Protein AF-A0A7Y0M9Z3-F1 (afdb_monomer)

Radius of gyration: 17.92 Å; Cα contacts (8 Å, |Δi|>4): 256; chains: 1; bounding box: 41×48×47 Å

Structure (mmCIF, N/CA/C/O backbone):
data_AF-A0A7Y0M9Z3-F1
#
_entry.id   AF-A0A7Y0M9Z3-F1
#
loop_
_atom_site.group_PDB
_atom_site.id
_atom_site.type_symbol
_atom_site.label_atom_id
_atom_site.label_alt_id
_atom_site.label_comp_id
_atom_site.label_asym_id
_atom_site.label_entity_id
_atom_site.label_seq_id
_atom_site.pdbx_PDB_ins_code
_atom_site.Cartn_x
_atom_site.Cartn_y
_atom_site.Cartn_z
_atom_site.occupancy
_atom_site.B_iso_or_equiv
_atom_site.auth_seq_id
_atom_site.auth_comp_id
_atom_site.auth_asym_id
_atom_site.auth_atom_id
_atom_site.pdbx_PDB_model_num
ATOM 1 N N . MET A 1 1 ? -1.200 -5.098 -25.609 1.00 49.31 1 MET A N 1
ATOM 2 C CA . MET A 1 1 ? -0.200 -4.037 -25.328 1.00 49.31 1 MET A CA 1
ATOM 3 C C . MET A 1 1 ? 1.151 -4.503 -25.856 1.00 49.31 1 MET A C 1
ATOM 5 O O . MET A 1 1 ? 1.357 -5.706 -25.881 1.00 49.31 1 MET A O 1
ATOM 9 N N . ALA A 1 2 ? 2.033 -3.609 -26.314 1.00 50.31 2 ALA A N 1
ATOM 10 C CA . ALA A 1 2 ? 3.367 -4.006 -26.786 1.00 50.31 2 ALA A CA 1
ATOM 11 C C . ALA A 1 2 ? 4.174 -4.696 -25.663 1.00 50.31 2 ALA A C 1
ATOM 13 O O . ALA A 1 2 ? 4.118 -4.241 -24.522 1.00 50.31 2 ALA A O 1
ATOM 14 N N . GLU A 1 3 ? 4.951 -5.737 -25.986 1.00 66.69 3 GLU A N 1
ATOM 15 C CA . GLU A 1 3 ? 5.760 -6.556 -25.047 1.00 66.69 3 GLU A CA 1
ATOM 16 C C . GLU A 1 3 ? 6.849 -5.780 -24.267 1.00 66.69 3 GLU A C 1
ATOM 18 O O . GLU A 1 3 ? 7.528 -6.329 -23.397 1.00 66.69 3 GLU A O 1
ATOM 23 N N . ASN A 1 4 ? 7.000 -4.483 -24.546 1.00 79.75 4 ASN A N 1
ATOM 24 C CA . ASN A 1 4 ? 7.981 -3.586 -23.933 1.00 79.75 4 ASN A CA 1
ATOM 25 C C . ASN A 1 4 ? 7.375 -2.589 -22.932 1.00 79.75 4 ASN A C 1
ATOM 27 O O . ASN A 1 4 ? 8.042 -1.631 -22.553 1.00 79.75 4 ASN A O 1
ATOM 31 N N . ARG A 1 5 ? 6.117 -2.771 -22.509 1.00 87.88 5 ARG A N 1
ATOM 32 C CA . ARG A 1 5 ? 5.488 -1.910 -2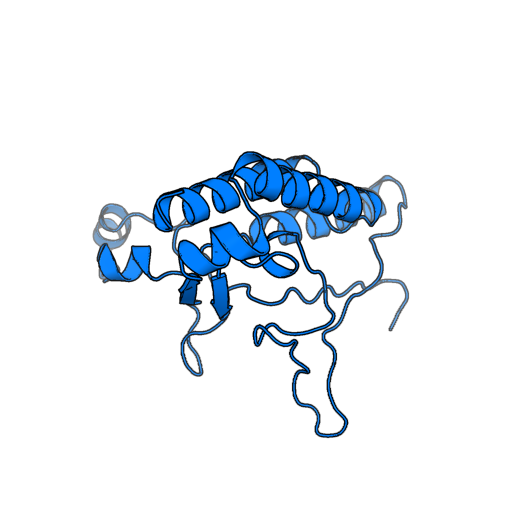1.497 1.00 87.88 5 ARG A CA 1
ATOM 33 C C . ARG A 1 5 ? 4.714 -2.731 -20.473 1.00 87.88 5 ARG A C 1
ATOM 35 O O . ARG A 1 5 ? 3.844 -3.518 -20.846 1.00 87.88 5 ARG A O 1
ATOM 42 N N . ARG A 1 6 ? 4.970 -2.469 -19.190 1.00 92.12 6 ARG A N 1
ATOM 43 C CA . ARG A 1 6 ? 4.126 -2.903 -18.071 1.00 92.12 6 ARG A CA 1
ATOM 44 C C . ARG A 1 6 ? 3.350 -1.716 -17.509 1.00 92.12 6 ARG A C 1
ATOM 46 O O . ARG A 1 6 ? 3.806 -0.579 -17.601 1.00 92.12 6 ARG A O 1
ATOM 53 N N . HIS A 1 7 ? 2.157 -1.983 -16.995 1.00 94.31 7 HIS A N 1
ATOM 54 C CA . HIS A 1 7 ? 1.315 -1.002 -16.320 1.00 94.31 7 HIS A CA 1
ATOM 55 C C . HIS A 1 7 ? 0.730 -1.652 -15.075 1.00 94.31 7 HIS A C 1
ATOM 57 O O . HIS A 1 7 ? 0.051 -2.669 -15.197 1.00 94.31 7 HIS A O 1
ATOM 63 N N . TRP A 1 8 ? 1.016 -1.087 -13.908 1.00 95.94 8 TRP A N 1
ATOM 64 C CA . TRP A 1 8 ? 0.498 -1.557 -12.630 1.00 95.94 8 TRP A CA 1
ATOM 65 C C . TRP A 1 8 ? -0.406 -0.475 -12.060 1.00 95.94 8 TRP A C 1
ATOM 67 O O . TRP A 1 8 ? 0.042 0.636 -11.787 1.00 95.94 8 TRP A O 1
ATOM 77 N N . GLN A 1 9 ? -1.690 -0.791 -11.939 1.00 95.38 9 GLN A N 1
ATOM 78 C CA . GLN A 1 9 ? -2.645 0.056 -11.241 1.00 95.38 9 GLN A CA 1
ATOM 79 C C . GLN A 1 9 ? -2.728 -0.409 -9.790 1.00 95.38 9 GLN A C 1
ATOM 81 O O . GLN A 1 9 ? -2.949 -1.592 -9.548 1.00 95.38 9 GLN A O 1
ATOM 86 N N . VAL A 1 10 ? -2.533 0.506 -8.843 1.00 94.44 10 VAL A N 1
ATOM 87 C CA . VAL A 1 10 ? -2.560 0.210 -7.405 1.00 94.44 10 VAL A CA 1
ATOM 88 C C . VAL A 1 10 ? -3.754 0.937 -6.795 1.00 94.44 10 VAL A C 1
ATOM 90 O O . VAL A 1 10 ? -3.855 2.157 -6.948 1.00 94.44 10 VAL A O 1
ATOM 93 N N . PRO A 1 11 ? -4.704 0.227 -6.174 1.00 91.81 11 PRO A N 1
ATOM 94 C CA . PRO A 1 11 ? -5.875 0.859 -5.602 1.00 91.81 11 PRO A CA 1
ATOM 95 C C . PRO A 1 11 ? -5.531 1.522 -4.262 1.00 91.81 11 PRO A C 1
ATOM 97 O O . PRO A 1 11 ? -4.532 1.204 -3.623 1.00 91.81 11 PRO A O 1
ATOM 100 N N . GLY A 1 12 ? -6.360 2.478 -3.843 1.00 88.75 12 GLY A N 1
ATOM 101 C CA . GLY A 1 12 ? -6.247 3.106 -2.523 1.00 88.75 12 GLY A CA 1
ATOM 102 C C . GLY A 1 12 ? -5.081 4.082 -2.343 1.00 88.75 12 GLY A C 1
ATOM 103 O O . GLY A 1 12 ? -5.038 4.747 -1.318 1.00 88.75 12 GLY A O 1
ATOM 104 N N . THR A 1 13 ? -4.172 4.240 -3.307 1.00 90.31 13 THR A N 1
ATOM 105 C CA . THR A 1 13 ? -3.002 5.126 -3.164 1.00 90.31 13 THR A CA 1
ATOM 106 C C . THR A 1 13 ? -3.350 6.603 -3.384 1.00 90.31 13 THR A C 1
ATOM 108 O O . THR A 1 13 ? -4.065 6.910 -4.348 1.00 90.31 13 THR A O 1
ATOM 111 N N . PRO A 1 14 ? -2.823 7.538 -2.570 1.00 88.81 14 PRO A N 1
ATOM 112 C CA . PRO A 1 14 ? -2.953 8.969 -2.829 1.00 88.81 14 PRO A CA 1
ATOM 113 C C . PRO A 1 14 ? -2.124 9.415 -4.045 1.00 88.81 14 PRO A C 1
ATOM 115 O O . PRO A 1 14 ? -1.172 8.747 -4.444 1.00 88.81 14 PRO A O 1
ATOM 118 N N . HIS A 1 15 ? -2.452 10.574 -4.631 1.00 86.94 15 HIS A N 1
ATOM 119 C CA . HIS A 1 15 ? -1.614 11.175 -5.684 1.00 86.94 15 HIS A CA 1
ATOM 120 C C . HIS A 1 15 ? -0.282 11.707 -5.134 1.00 86.94 15 HIS A C 1
ATOM 122 O O . HIS A 1 15 ? 0.723 11.740 -5.842 1.00 86.94 15 HIS A O 1
ATOM 128 N N . THR A 1 16 ? -0.269 12.170 -3.887 1.00 80.94 16 THR A N 1
ATOM 129 C CA . THR A 1 16 ? 0.925 12.689 -3.220 1.00 80.94 16 THR A CA 1
ATOM 130 C C . THR A 1 16 ? 0.985 12.163 -1.796 1.00 80.94 16 THR A C 1
ATOM 132 O O . THR A 1 16 ? 0.052 12.395 -1.027 1.00 80.94 16 THR A O 1
ATOM 135 N N . ASP A 1 17 ? 2.102 11.524 -1.436 1.00 78.19 17 ASP A N 1
ATOM 136 C CA . ASP A 1 17 ? 2.454 11.347 -0.032 1.00 78.19 17 ASP A CA 1
ATOM 137 C C . ASP A 1 17 ? 3.044 12.653 0.496 1.00 78.19 17 ASP A C 1
ATOM 139 O O . ASP A 1 17 ? 4.133 13.113 0.153 1.00 78.19 17 ASP A O 1
ATOM 143 N N . VAL A 1 18 ? 2.234 13.290 1.315 1.00 73.69 18 VAL A N 1
ATOM 144 C CA . VAL A 1 18 ? 2.449 14.626 1.832 1.00 73.69 18 VAL A CA 1
ATOM 145 C C . VAL A 1 18 ? 3.228 14.580 3.161 1.00 73.69 18 VAL A C 1
ATOM 147 O O . VAL A 1 18 ? 3.731 15.622 3.598 1.00 73.69 18 VAL A O 1
ATOM 150 N N . SER A 1 19 ? 3.339 13.375 3.746 1.00 73.50 19 SER A N 1
ATOM 151 C CA . SER A 1 19 ? 4.148 13.019 4.917 1.00 73.50 19 SER A CA 1
ATOM 152 C C . SER A 1 19 ? 5.594 12.655 4.553 1.00 73.50 19 SER A C 1
ATOM 154 O O . SER A 1 19 ? 6.458 12.579 5.427 1.00 73.50 19 SER A O 1
ATOM 156 N N . SER A 1 20 ? 5.877 12.518 3.254 1.00 77.12 20 SER A N 1
ATOM 157 C CA . SER A 1 20 ? 7.192 12.173 2.730 1.00 77.12 20 SER A CA 1
ATOM 158 C C . SER A 1 20 ? 8.293 13.107 3.258 1.00 77.12 20 SER A C 1
ATOM 160 O O . SER A 1 20 ? 8.155 14.334 3.151 1.00 77.12 20 SER A O 1
ATOM 162 N N . PRO A 1 21 ? 9.431 12.575 3.751 1.00 72.81 21 PRO A N 1
ATOM 163 C CA . PRO A 1 21 ? 10.496 13.366 4.376 1.00 72.81 21 PRO A CA 1
ATOM 164 C C . PRO A 1 21 ? 11.245 14.279 3.395 1.00 72.81 21 PRO A C 1
ATOM 166 O O . PRO A 1 21 ? 11.990 15.161 3.818 1.00 72.81 21 PRO A O 1
ATOM 169 N N . VAL A 1 22 ? 11.064 14.087 2.084 1.00 77.56 22 VAL A N 1
ATOM 170 C CA . VAL A 1 22 ? 11.600 14.996 1.056 1.00 77.56 22 VAL A CA 1
ATOM 171 C C . VAL A 1 22 ? 10.722 16.230 0.849 1.00 77.56 22 VAL A C 1
ATOM 173 O O . VAL A 1 22 ? 11.109 17.152 0.129 1.00 77.56 22 VAL A O 1
ATOM 176 N N . THR A 1 23 ? 9.548 16.271 1.480 1.00 78.50 23 THR A N 1
ATOM 177 C CA . THR A 1 23 ? 8.693 17.449 1.463 1.00 78.50 23 THR A CA 1
ATOM 178 C C . THR A 1 23 ? 9.331 18.555 2.308 1.00 78.50 23 THR A C 1
ATOM 180 O O . THR A 1 23 ? 9.602 18.333 3.488 1.00 78.50 23 THR A O 1
ATOM 183 N N . PRO A 1 24 ? 9.583 19.756 1.750 1.00 80.62 24 PRO A N 1
ATOM 184 C CA . PRO A 1 24 ? 10.292 20.805 2.475 1.00 80.62 24 PRO A CA 1
ATOM 185 C C . PRO A 1 24 ? 9.576 21.231 3.759 1.00 80.62 24 PRO A C 1
ATOM 187 O O . PRO A 1 24 ? 8.369 21.487 3.751 1.00 80.62 24 PRO A O 1
ATOM 190 N N . ALA A 1 25 ? 10.345 21.381 4.840 1.00 82.56 25 ALA A N 1
ATOM 191 C CA . ALA A 1 25 ? 9.861 21.946 6.095 1.00 82.56 25 ALA A CA 1
ATOM 192 C C . ALA A 1 25 ? 9.354 23.385 5.892 1.00 82.56 25 ALA A C 1
ATOM 194 O O . ALA A 1 25 ? 9.907 24.143 5.086 1.00 82.56 25 ALA A O 1
ATOM 195 N N . ASN A 1 26 ? 8.321 23.785 6.640 1.00 85.69 26 ASN A N 1
ATOM 196 C CA . ASN A 1 26 ? 7.714 25.115 6.516 1.00 85.69 26 ASN A CA 1
ATOM 197 C C . ASN A 1 26 ? 8.727 26.248 6.748 1.00 85.69 26 ASN A C 1
ATOM 199 O O . ASN A 1 26 ? 8.625 27.300 6.116 1.00 85.69 26 ASN A O 1
ATOM 203 N N . GLU A 1 27 ? 9.737 26.024 7.588 1.00 86.00 27 GLU A N 1
ATOM 204 C CA . GLU A 1 27 ? 10.846 26.946 7.825 1.00 86.00 27 GLU A CA 1
ATOM 205 C C . GLU A 1 27 ? 11.659 27.208 6.547 1.00 86.00 27 GLU A C 1
ATOM 207 O O . GLU A 1 27 ? 11.993 28.358 6.252 1.00 86.00 27 GLU A O 1
ATOM 212 N N . GLU A 1 28 ? 11.948 26.168 5.761 1.00 86.50 28 GLU A N 1
ATOM 213 C CA . GLU A 1 28 ? 12.676 26.277 4.489 1.00 86.50 28 GLU A CA 1
ATOM 214 C C . GLU A 1 28 ? 11.802 26.908 3.397 1.00 86.50 28 GLU A C 1
ATOM 216 O O . GLU A 1 28 ? 12.258 27.781 2.650 1.00 86.50 28 GLU A O 1
ATOM 221 N N . VAL A 1 29 ? 10.511 26.557 3.355 1.00 87.00 29 VAL A N 1
ATOM 222 C CA . VAL A 1 29 ? 9.539 27.207 2.460 1.00 87.00 29 VAL A CA 1
ATOM 223 C C . VAL A 1 29 ? 9.481 28.711 2.740 1.00 87.00 29 VAL A C 1
ATOM 225 O O . VAL A 1 29 ? 9.597 29.515 1.812 1.00 87.00 29 VAL A O 1
ATOM 228 N N . TYR A 1 30 ? 9.403 29.108 4.011 1.00 88.00 30 TYR A N 1
ATOM 229 C CA . TYR A 1 30 ? 9.393 30.513 4.407 1.00 88.00 30 TYR A CA 1
ATOM 230 C C . TYR A 1 30 ? 10.696 31.236 4.030 1.00 88.00 30 TYR A C 1
ATOM 232 O O . TYR A 1 30 ? 10.653 32.321 3.445 1.00 88.00 30 TYR A O 1
ATOM 240 N N . ARG A 1 31 ? 11.865 30.621 4.276 1.00 90.12 31 ARG A N 1
ATOM 241 C CA . ARG A 1 31 ? 13.180 31.165 3.872 1.00 90.12 31 ARG A CA 1
ATOM 242 C C . ARG A 1 31 ? 13.295 31.395 2.366 1.00 90.12 31 ARG A C 1
ATOM 244 O O . ARG A 1 31 ? 13.970 32.331 1.947 1.00 90.12 31 ARG A O 1
ATOM 251 N N . SER A 1 32 ? 12.607 30.590 1.558 1.00 91.56 32 SER A N 1
ATOM 252 C CA . SER A 1 32 ? 12.558 30.747 0.099 1.00 91.56 32 SER A CA 1
ATOM 253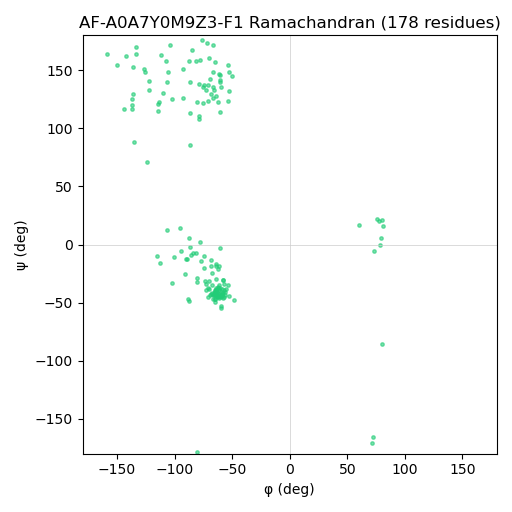 C C . SER A 1 32 ? 11.621 31.867 -0.394 1.00 91.56 32 SER A C 1
ATOM 255 O O . SER A 1 32 ? 11.467 32.054 -1.602 1.00 91.56 32 SER A O 1
ATOM 257 N N . GLY A 1 33 ? 10.979 32.618 0.512 1.00 91.75 33 GLY A N 1
ATOM 258 C CA . GLY A 1 3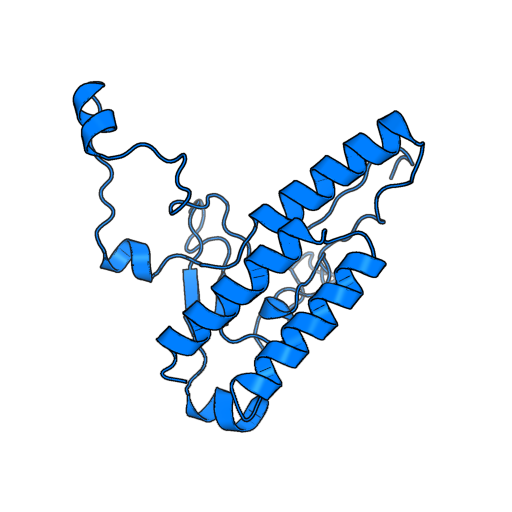3 ? 10.021 33.675 0.169 1.00 91.75 33 GLY A CA 1
ATOM 259 C C . GLY A 1 33 ? 8.655 33.142 -0.276 1.00 91.75 33 GLY A C 1
ATOM 260 O O . GLY A 1 33 ? 7.926 33.827 -0.996 1.00 91.75 33 GLY A O 1
ATOM 261 N N . ARG A 1 34 ? 8.312 31.908 0.111 1.00 89.81 34 ARG A N 1
ATOM 262 C CA . ARG A 1 34 ? 7.031 31.258 -0.190 1.00 89.81 34 ARG A CA 1
ATOM 263 C C . ARG A 1 34 ? 6.158 31.177 1.063 1.00 89.81 34 ARG A C 1
ATOM 265 O O . ARG A 1 34 ? 6.650 31.237 2.186 1.00 89.81 34 ARG A O 1
ATOM 272 N N . LEU A 1 35 ? 4.846 31.051 0.858 1.00 85.81 35 LEU A N 1
ATOM 273 C CA . LEU A 1 35 ? 3.903 30.835 1.955 1.00 85.81 35 LEU A CA 1
ATOM 274 C C . LEU A 1 35 ? 4.077 29.419 2.522 1.00 85.81 35 LEU A C 1
ATOM 276 O O . LEU A 1 35 ? 4.212 28.484 1.729 1.00 85.81 35 LEU A O 1
ATOM 280 N N . PRO A 1 36 ? 4.056 29.250 3.857 1.00 80.31 36 PRO A N 1
ATOM 281 C CA . PRO A 1 36 ? 4.110 27.934 4.473 1.00 80.31 36 PRO A CA 1
ATOM 282 C C . PRO A 1 36 ? 2.860 27.127 4.117 1.00 80.31 36 PRO A C 1
ATOM 284 O O . PRO A 1 36 ? 1.801 27.671 3.792 1.00 80.31 36 PRO A O 1
ATOM 287 N N . ARG A 1 37 ? 2.982 25.808 4.205 1.00 77.62 37 ARG A N 1
ATOM 288 C CA . ARG A 1 37 ? 1.866 24.884 4.031 1.00 77.62 37 ARG A CA 1
ATOM 289 C C . ARG A 1 37 ? 0.970 24.965 5.262 1.00 77.62 37 ARG A C 1
ATOM 291 O O . ARG A 1 37 ? 1.459 24.911 6.391 1.00 77.62 37 ARG A O 1
ATOM 298 N N . LEU A 1 38 ? -0.334 25.074 5.031 1.00 74.38 38 LEU A N 1
ATOM 299 C CA . LEU A 1 38 ? -1.357 24.959 6.068 1.00 74.38 38 LEU A CA 1
ATOM 300 C C . LEU A 1 38 ? -1.707 23.476 6.219 1.00 74.38 38 LEU A C 1
ATOM 302 O O . LEU A 1 38 ? -2.588 22.975 5.531 1.00 74.38 38 LEU A O 1
ATOM 306 N N . MET A 1 39 ? -0.933 22.775 7.044 1.00 76.50 39 MET A N 1
ATOM 307 C CA . MET A 1 39 ? -1.131 21.365 7.386 1.00 76.50 39 MET A CA 1
ATOM 308 C C . MET A 1 39 ? -0.951 21.255 8.892 1.00 76.50 39 MET A C 1
ATOM 310 O O . MET A 1 39 ? 0.171 21.126 9.378 1.00 76.50 39 MET A O 1
ATOM 314 N N . ASP A 1 40 ? -2.039 21.452 9.625 1.00 81.94 40 ASP A N 1
ATOM 315 C CA . ASP A 1 40 ? -2.049 21.188 11.058 1.00 81.94 40 ASP A CA 1
ATOM 316 C C . ASP A 1 40 ? -2.025 19.675 11.321 1.00 81.94 40 ASP A C 1
ATOM 318 O O . ASP A 1 40 ? -2.077 18.854 10.403 1.00 81.94 40 ASP A O 1
ATOM 322 N N . GLN A 1 41 ? -1.887 19.303 12.593 1.00 82.62 41 GLN A N 1
ATOM 323 C CA . GLN A 1 41 ? -1.799 17.897 12.972 1.00 82.62 41 GLN A CA 1
ATOM 324 C C . GLN A 1 41 ? -3.075 17.128 12.601 1.00 82.62 41 GLN A C 1
ATOM 326 O O . GLN A 1 41 ? -2.978 15.999 12.142 1.00 82.62 41 GLN A O 1
ATOM 331 N N . GLU A 1 42 ? -4.249 17.757 12.715 1.00 85.69 42 GLU A N 1
ATOM 332 C CA . GLU A 1 42 ? -5.528 17.148 12.331 1.00 85.69 42 GLU A CA 1
ATOM 333 C C . GLU A 1 42 ? -5.555 16.789 10.840 1.00 85.69 42 GLU A C 1
ATOM 335 O O . GLU A 1 42 ? -5.933 15.675 10.477 1.00 85.69 42 GLU A O 1
ATOM 340 N N . PHE A 1 43 ? -5.086 17.692 9.972 1.00 85.62 43 PHE A N 1
ATOM 341 C CA . PHE A 1 43 ? -4.926 17.391 8.555 1.00 85.62 43 PHE A CA 1
ATOM 342 C C . PHE A 1 43 ? -3.964 16.224 8.332 1.00 85.62 43 PHE A C 1
ATOM 344 O O . PHE A 1 43 ? -4.275 15.349 7.530 1.00 85.62 43 PHE A O 1
ATOM 351 N N . ILE A 1 44 ? -2.821 16.202 9.028 1.00 83.62 44 ILE A N 1
ATOM 352 C CA . ILE A 1 44 ? -1.812 15.142 8.883 1.00 83.62 44 ILE A CA 1
ATOM 353 C C . ILE A 1 44 ? -2.377 13.780 9.308 1.00 83.62 44 ILE A C 1
ATOM 355 O O . ILE A 1 44 ? -2.212 12.791 8.595 1.00 83.62 44 ILE A O 1
ATOM 359 N N . ASP A 1 45 ? -3.084 13.727 10.432 1.00 85.81 45 ASP A N 1
ATOM 360 C CA . ASP A 1 45 ? -3.633 12.488 10.985 1.00 85.81 45 ASP A CA 1
ATOM 361 C C . ASP A 1 45 ? -4.747 11.894 10.106 1.00 85.81 45 ASP A C 1
ATOM 363 O O . ASP A 1 45 ? -4.964 10.678 10.121 1.00 85.81 45 ASP A O 1
ATOM 367 N N . ALA A 1 46 ? -5.420 12.734 9.310 1.00 87.19 46 ALA A N 1
ATOM 368 C CA . ALA A 1 46 ? -6.464 12.351 8.360 1.00 87.19 46 ALA A CA 1
ATOM 369 C C . ALA A 1 46 ? -5.933 11.872 6.993 1.00 87.19 46 ALA A C 1
ATOM 371 O O . ALA A 1 46 ? -6.712 11.398 6.155 1.00 87.19 46 ALA A O 1
ATOM 372 N N . LEU A 1 47 ? -4.626 11.990 6.739 1.00 89.19 47 LEU A N 1
ATOM 373 C CA . LEU A 1 47 ? -4.027 11.562 5.479 1.00 89.19 47 LEU A CA 1
ATOM 374 C C . LEU A 1 47 ? -4.046 10.054 5.344 1.00 89.19 47 LEU A C 1
ATOM 376 O O . LEU A 1 47 ? -3.780 9.327 6.293 1.00 89.19 47 LEU A O 1
ATOM 380 N N . ASN A 1 48 ? -4.292 9.600 4.123 1.00 91.31 48 ASN A N 1
ATOM 381 C CA . ASN A 1 48 ? -4.178 8.199 3.766 1.00 91.31 48 ASN A CA 1
ATOM 382 C C . ASN A 1 48 ? -2.738 7.687 3.993 1.00 91.31 48 ASN A C 1
ATOM 384 O O . ASN A 1 48 ? -1.840 8.132 3.275 1.00 91.31 48 ASN A O 1
ATOM 388 N N . PRO A 1 49 ? -2.521 6.753 4.940 1.00 90.50 49 PRO A N 1
ATOM 389 C CA . PRO A 1 49 ? -1.194 6.238 5.259 1.00 90.50 49 PRO A CA 1
ATOM 390 C C . PRO A 1 49 ? -0.793 5.042 4.380 1.00 90.50 49 PRO A C 1
ATOM 392 O O . PRO A 1 49 ? 0.234 4.419 4.634 1.00 90.50 49 PRO A O 1
ATOM 395 N N . TYR A 1 50 ? -1.601 4.667 3.381 1.00 90.75 50 TYR A N 1
ATOM 396 C CA . TYR A 1 50 ? -1.315 3.519 2.526 1.00 90.75 50 TYR A CA 1
ATOM 397 C C . TYR A 1 50 ? -0.007 3.737 1.744 1.00 90.75 50 TYR A C 1
ATOM 399 O O . TYR A 1 50 ? 0.089 4.709 0.985 1.00 90.75 50 TYR A O 1
ATOM 407 N N . PRO A 1 51 ? 0.987 2.840 1.880 1.00 88.25 51 PRO A N 1
AT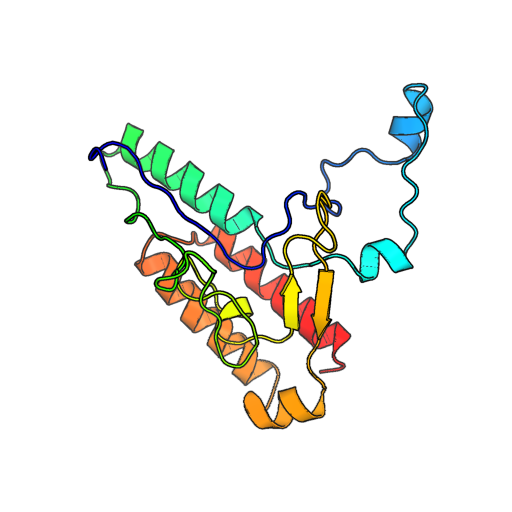OM 408 C CA . PRO A 1 51 ? 2.327 3.078 1.362 1.00 88.25 51 PRO A CA 1
ATOM 409 C C . PRO A 1 51 ? 2.363 2.823 -0.149 1.00 88.25 51 PRO A C 1
ATOM 411 O O . PRO A 1 51 ? 2.257 1.688 -0.622 1.00 88.25 51 PRO A O 1
ATOM 414 N N . LEU A 1 52 ? 2.524 3.891 -0.930 1.00 87.56 52 LEU A N 1
ATOM 415 C CA . LEU A 1 52 ? 2.672 3.825 -2.389 1.00 87.56 52 LEU A CA 1
ATOM 416 C C . LEU A 1 52 ? 4.116 3.471 -2.785 1.00 87.56 52 LEU A C 1
ATOM 418 O O . LEU A 1 52 ? 4.353 2.806 -3.799 1.00 87.56 52 LEU A O 1
ATOM 422 N N . GLU A 1 53 ? 5.077 3.914 -1.978 1.00 89.75 53 GLU A N 1
ATOM 423 C CA . GLU A 1 53 ? 6.519 3.835 -2.194 1.00 89.75 53 GLU A CA 1
ATOM 424 C C . GLU A 1 53 ? 7.001 2.415 -2.519 1.00 89.75 53 GLU A C 1
ATOM 426 O O . GLU A 1 53 ? 7.747 2.279 -3.495 1.00 89.75 53 GLU A O 1
ATOM 431 N N . PRO A 1 54 ? 6.556 1.346 -1.822 1.00 93.19 54 PRO A N 1
ATOM 432 C CA . PRO A 1 54 ? 6.967 -0.022 -2.135 1.00 93.19 54 PRO A CA 1
ATOM 433 C C . PRO A 1 54 ? 6.694 -0.429 -3.586 1.00 93.19 54 PRO A C 1
ATOM 435 O O . PRO A 1 54 ? 7.537 -1.066 -4.216 1.00 93.19 54 PRO A O 1
ATOM 438 N N . THR A 1 55 ? 5.563 0.001 -4.157 1.00 94.12 55 THR A N 1
ATOM 439 C CA . THR A 1 55 ? 5.237 -0.290 -5.565 1.00 94.12 55 THR A CA 1
ATOM 440 C C . THR A 1 55 ? 6.179 0.449 -6.506 1.00 94.12 55 THR A C 1
ATOM 442 O O . THR A 1 55 ? 6.640 -0.110 -7.499 1.00 94.12 55 THR A O 1
ATOM 445 N N . ILE A 1 56 ? 6.463 1.723 -6.216 1.00 92.75 56 ILE A N 1
ATOM 446 C CA . ILE A 1 56 ? 7.355 2.541 -7.046 1.00 92.75 56 ILE A CA 1
ATOM 447 C C . ILE A 1 56 ? 8.764 1.943 -7.041 1.00 92.75 56 ILE A C 1
ATOM 449 O O . ILE A 1 56 ? 9.396 1.860 -8.097 1.00 92.75 56 ILE A O 1
ATOM 453 N N . ILE A 1 57 ? 9.236 1.495 -5.875 1.00 94.25 57 ILE A N 1
ATOM 454 C CA . ILE A 1 57 ? 10.517 0.801 -5.721 1.00 94.25 57 ILE A CA 1
ATOM 455 C C . ILE A 1 57 ? 10.521 -0.475 -6.567 1.00 94.25 57 ILE A C 1
ATOM 457 O O . ILE A 1 57 ? 11.367 -0.592 -7.451 1.00 94.25 57 ILE A O 1
ATOM 461 N N . ALA A 1 58 ? 9.540 -1.367 -6.394 1.00 96.44 58 ALA A N 1
ATOM 462 C CA . ALA A 1 58 ? 9.463 -2.626 -7.138 1.00 96.44 58 ALA A CA 1
ATOM 463 C C . ALA A 1 58 ? 9.392 -2.422 -8.660 1.00 96.44 58 ALA A C 1
ATOM 465 O O . ALA A 1 58 ? 10.083 -3.101 -9.423 1.00 96.44 58 ALA A O 1
ATOM 466 N N . ALA A 1 59 ? 8.610 -1.441 -9.119 1.00 95.31 59 ALA A N 1
ATOM 467 C CA . ALA A 1 59 ? 8.518 -1.099 -10.535 1.00 95.31 59 ALA A CA 1
ATOM 468 C C . ALA A 1 59 ? 9.851 -0.563 -11.079 1.00 95.31 59 ALA A C 1
ATOM 470 O O . ALA A 1 59 ? 10.235 -0.885 -12.205 1.00 95.31 59 ALA A O 1
ATOM 471 N N . THR A 1 60 ? 10.565 0.242 -10.290 1.00 94.81 60 THR A N 1
ATOM 472 C CA . THR A 1 60 ? 11.863 0.808 -10.679 1.00 94.81 60 THR A CA 1
ATOM 473 C C . THR A 1 60 ? 12.948 -0.265 -10.716 1.00 94.81 60 THR A C 1
ATOM 475 O O . THR A 1 60 ? 13.694 -0.333 -11.691 1.00 94.81 60 THR A O 1
ATOM 478 N N . GLU A 1 61 ? 13.012 -1.131 -9.705 1.00 95.12 61 GLU A N 1
ATOM 479 C CA . GLU A 1 61 ? 13.945 -2.262 -9.661 1.00 95.12 61 GLU A CA 1
ATOM 480 C C . GLU A 1 61 ? 13.690 -3.222 -10.829 1.00 95.12 61 GLU A C 1
ATOM 482 O O . GLU A 1 61 ? 14.611 -3.512 -11.586 1.00 95.12 61 GLU A O 1
ATOM 487 N N . SER A 1 62 ? 12.426 -3.546 -11.124 1.00 94.19 62 SER A N 1
ATOM 488 C CA . SER A 1 62 ? 12.060 -4.367 -12.289 1.00 94.19 62 SER A CA 1
ATOM 489 C C . SER A 1 62 ? 12.540 -3.785 -13.629 1.00 94.19 62 SER A C 1
ATOM 491 O O . SER A 1 62 ? 12.864 -4.527 -14.560 1.00 94.19 62 SER A O 1
ATOM 493 N N . LEU A 1 63 ? 12.576 -2.453 -13.774 1.00 93.19 63 LEU A N 1
ATOM 494 C CA . LEU A 1 63 ? 13.134 -1.805 -14.969 1.00 93.19 63 LEU A CA 1
ATOM 495 C C . LEU A 1 63 ? 14.657 -1.952 -15.035 1.00 93.19 63 LEU A C 1
ATOM 497 O O . LEU A 1 63 ? 15.205 -2.136 -16.124 1.00 93.19 63 LEU A O 1
ATOM 501 N N . VAL A 1 64 ? 15.330 -1.861 -13.887 1.00 94.56 64 VAL A N 1
ATOM 502 C CA . VAL A 1 64 ? 16.780 -2.039 -13.772 1.00 94.56 64 VAL A CA 1
ATOM 503 C C . VAL A 1 64 ? 17.170 -3.481 -14.086 1.00 94.56 64 VAL A C 1
ATOM 505 O O . VAL A 1 64 ? 18.065 -3.685 -14.907 1.00 94.56 64 VAL A O 1
ATOM 508 N N . ASP A 1 65 ? 16.476 -4.459 -13.513 1.00 93.38 65 ASP A N 1
ATOM 509 C CA . ASP A 1 65 ? 16.760 -5.886 -13.69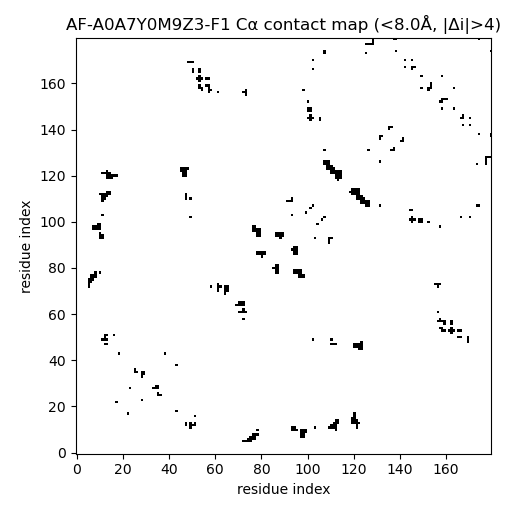2 1.00 93.38 65 ASP A CA 1
ATOM 510 C C . ASP A 1 65 ? 16.505 -6.317 -15.135 1.00 93.38 65 ASP A C 1
ATOM 512 O O . ASP A 1 65 ? 17.349 -6.956 -15.765 1.00 93.38 65 ASP A O 1
ATOM 516 N N . ARG A 1 66 ? 15.412 -5.840 -15.747 1.00 91.62 66 ARG A N 1
ATOM 517 C CA . ARG A 1 66 ? 15.181 -6.051 -17.183 1.00 91.62 66 ARG A CA 1
ATOM 518 C C . ARG A 1 66 ? 16.313 -5.489 -18.038 1.00 91.62 66 ARG A C 1
ATOM 520 O O . ARG A 1 66 ? 16.683 -6.097 -19.040 1.00 91.62 66 ARG A O 1
ATOM 527 N N . ALA A 1 67 ? 16.830 -4.310 -17.695 1.00 92.94 67 ALA A N 1
ATOM 528 C CA . ALA A 1 67 ? 17.883 -3.659 -18.469 1.00 92.94 67 ALA A CA 1
ATOM 529 C C . ALA A 1 67 ? 19.253 -4.336 -18.304 1.00 92.94 67 ALA A C 1
ATOM 531 O O . ALA A 1 67 ? 20.039 -4.336 -19.253 1.00 92.94 67 ALA A O 1
ATOM 532 N N . LYS A 1 68 ? 19.550 -4.874 -17.117 1.00 96.19 68 LYS A N 1
ATOM 533 C CA . LYS A 1 68 ? 20.837 -5.507 -16.797 1.00 96.19 68 LYS A CA 1
ATOM 534 C C . LYS A 1 68 ? 20.872 -6.986 -17.158 1.00 96.19 68 LYS A C 1
ATOM 536 O O . LYS A 1 68 ? 21.809 -7.423 -17.822 1.00 96.19 68 LYS A O 1
ATOM 541 N N . ASP A 1 69 ? 19.843 -7.712 -16.746 1.00 94.94 69 ASP A N 1
ATOM 542 C CA . ASP A 1 69 ? 19.840 -9.172 -16.684 1.00 94.94 69 ASP A CA 1
ATOM 543 C C . ASP A 1 69 ? 18.827 -9.788 -17.662 1.00 94.94 69 ASP A C 1
ATOM 545 O O . ASP A 1 69 ? 18.854 -10.985 -17.931 1.00 94.94 69 ASP A O 1
ATOM 549 N N . GLY A 1 70 ? 17.965 -8.961 -18.268 1.00 91.31 70 GLY A N 1
ATOM 550 C CA . GLY A 1 70 ? 16.929 -9.411 -19.201 1.00 91.31 70 GLY A CA 1
ATOM 551 C C . GLY A 1 70 ? 15.698 -10.002 -18.512 1.00 91.31 70 GLY A C 1
ATOM 552 O O . GLY A 1 70 ? 14.788 -10.463 -19.205 1.00 91.31 70 GLY A O 1
ATOM 553 N N . GLU A 1 71 ? 15.643 -9.949 -17.179 1.00 90.00 71 GLU A N 1
ATOM 554 C CA . GLU A 1 71 ? 14.535 -10.476 -16.387 1.00 90.00 71 GLU A CA 1
ATOM 555 C C . GLU A 1 71 ? 13.234 -9.706 -16.679 1.00 90.00 71 GLU A C 1
ATOM 557 O O . GLU A 1 71 ? 13.197 -8.468 -16.666 1.00 90.00 71 GLU A O 1
ATOM 562 N N . PRO A 1 72 ? 12.132 -10.394 -17.015 1.00 89.69 72 PRO A N 1
ATOM 563 C CA . PRO A 1 72 ? 10.897 -9.717 -17.353 1.00 89.69 72 PRO A CA 1
ATOM 564 C C . PRO A 1 72 ? 10.204 -9.186 -16.094 1.00 89.69 72 PRO A C 1
ATOM 566 O O . PRO A 1 72 ? 9.771 -9.952 -15.244 1.00 89.69 72 PRO A O 1
ATOM 569 N N . ALA A 1 73 ? 9.966 -7.873 -16.050 1.00 92.50 73 ALA A N 1
ATOM 570 C CA . ALA A 1 73 ? 9.063 -7.265 -15.072 1.00 92.50 73 ALA A CA 1
ATOM 571 C C . ALA A 1 73 ? 7.696 -7.977 -15.027 1.00 92.50 73 ALA A C 1
ATOM 573 O O . ALA A 1 73 ? 7.161 -8.371 -16.085 1.00 92.50 73 ALA A O 1
ATOM 574 N N . ALA A 1 74 ? 7.113 -8.056 -13.826 1.00 95.00 74 ALA A N 1
ATOM 575 C CA . ALA A 1 74 ? 5.832 -8.711 -13.586 1.00 95.00 74 ALA A CA 1
ATOM 576 C C . ALA A 1 74 ? 4.723 -8.191 -14.529 1.00 95.00 74 ALA A C 1
ATOM 578 O O . ALA A 1 74 ? 4.759 -7.030 -14.973 1.00 95.00 74 ALA A O 1
ATOM 579 N N . PRO A 1 75 ? 3.744 -9.039 -14.905 1.00 94.94 75 PRO A N 1
ATOM 580 C CA . PRO A 1 75 ? 2.692 -8.675 -15.851 1.00 94.94 75 PRO A CA 1
ATOM 581 C C . PRO A 1 75 ? 1.940 -7.399 -15.469 1.00 94.94 75 PRO A C 1
ATOM 583 O O . PRO A 1 75 ? 1.858 -7.026 -14.300 1.00 94.94 75 PRO A O 1
ATOM 586 N N . SER A 1 76 ? 1.370 -6.722 -16.467 1.00 95.69 76 SER A N 1
ATOM 587 C CA . SER A 1 76 ? 0.499 -5.575 -16.208 1.00 95.69 76 SER A CA 1
ATOM 588 C C . SER A 1 76 ? -0.709 -6.000 -15.377 1.00 95.69 76 SER A C 1
ATOM 590 O O . SER A 1 76 ? -1.300 -7.038 -15.662 1.00 95.69 76 SER A O 1
ATOM 592 N N . GLN A 1 77 ? -1.102 -5.160 -14.426 1.00 96.25 77 GLN A N 1
ATOM 593 C CA . GLN A 1 77 ? -2.301 -5.326 -13.615 1.00 96.25 77 GLN A CA 1
ATOM 594 C C . GLN A 1 77 ? -3.185 -4.104 -13.801 1.00 96.25 77 GLN A C 1
ATOM 596 O O . GLN A 1 77 ? -2.706 -2.966 -13.791 1.00 96.25 77 GLN A O 1
ATOM 601 N N . SER A 1 78 ? -4.469 -4.338 -14.039 1.00 95.94 78 SER A N 1
ATOM 602 C CA . SER A 1 78 ? -5.457 -3.284 -14.248 1.00 95.94 78 SER A CA 1
ATOM 603 C C . SER A 1 78 ? -6.632 -3.476 -13.309 1.00 95.94 78 SER A C 1
ATOM 605 O O . SER A 1 78 ? -6.923 -4.600 -12.908 1.00 95.94 78 SER A O 1
ATOM 607 N N . PHE A 1 79 ? -7.275 -2.374 -12.950 1.00 95.69 79 PHE A N 1
ATOM 608 C CA . PHE A 1 79 ? -8.525 -2.393 -12.216 1.00 95.69 79 PHE A CA 1
ATOM 609 C C . PHE A 1 79 ? -9.600 -3.092 -13.034 1.00 95.69 79 PHE A C 1
ATOM 611 O O . PHE A 1 79 ? -9.631 -2.994 -14.265 1.00 95.69 79 PHE A O 1
ATOM 618 N N . GLU A 1 80 ? -10.496 -3.764 -12.329 1.00 95.38 80 GLU A N 1
ATOM 619 C CA . GLU A 1 80 ? -11.704 -4.292 -12.932 1.00 95.38 80 GLU A CA 1
ATOM 620 C C . GLU A 1 80 ? -12.694 -3.150 -13.172 1.00 95.38 80 GLU A C 1
ATOM 622 O O . GLU A 1 80 ? -12.897 -2.268 -12.329 1.00 95.38 80 GLU A O 1
ATOM 627 N N . MET A 1 81 ? -13.294 -3.159 -14.359 1.00 95.50 81 MET A N 1
ATOM 628 C CA . MET A 1 81 ? -14.332 -2.218 -14.761 1.00 95.50 81 MET A CA 1
ATOM 629 C C . MET A 1 81 ? -15.581 -2.999 -15.153 1.00 95.50 81 MET A C 1
ATOM 631 O O . MET A 1 81 ? -15.471 -4.057 -15.775 1.00 95.50 81 MET A O 1
ATOM 635 N N . ASN A 1 82 ? -16.753 -2.485 -14.788 1.00 95.31 82 ASN A N 1
ATOM 636 C CA . ASN A 1 82 ? -18.025 -3.029 -15.253 1.00 95.31 82 ASN A CA 1
ATOM 637 C C . ASN A 1 82 ? -18.293 -2.616 -16.715 1.00 95.31 82 ASN A C 1
ATOM 639 O O . ASN A 1 82 ? -17.534 -1.848 -17.314 1.00 95.31 82 ASN A O 1
ATOM 643 N N . ASP A 1 83 ? -19.389 -3.116 -17.286 1.00 95.62 83 ASP A N 1
ATOM 644 C CA . ASP A 1 83 ? -19.781 -2.824 -18.674 1.00 95.62 83 ASP A CA 1
ATOM 645 C C . ASP A 1 83 ? -20.063 -1.328 -18.928 1.00 95.62 83 ASP A C 1
ATOM 647 O O . ASP A 1 83 ? -19.959 -0.864 -20.065 1.00 95.62 83 ASP A O 1
ATOM 651 N N . ASP A 1 84 ? -20.356 -0.561 -17.873 1.00 94.94 84 ASP A N 1
ATOM 652 C CA . ASP A 1 84 ? -20.584 0.888 -17.915 1.00 94.94 84 ASP A CA 1
ATOM 653 C C . ASP A 1 84 ? -19.279 1.708 -17.791 1.00 94.94 84 ASP A C 1
ATOM 655 O O . ASP A 1 84 ? -19.291 2.937 -17.894 1.00 94.94 84 ASP A O 1
ATOM 659 N N . GLY A 1 85 ? -18.128 1.044 -17.618 1.00 92.44 85 GLY A N 1
ATOM 660 C CA . GLY A 1 85 ? -16.811 1.675 -17.484 1.00 92.44 85 GLY A CA 1
ATOM 661 C C . GLY A 1 85 ? -16.504 2.212 -16.082 1.00 92.44 85 GLY A C 1
ATOM 662 O O . GLY A 1 85 ? -15.578 3.009 -15.914 1.00 92.44 85 GLY A O 1
ATOM 663 N N . GLU A 1 86 ? -17.263 1.792 -15.073 1.00 91.81 86 GLU A N 1
ATOM 664 C CA . GLU A 1 86 ? -17.063 2.154 -13.672 1.00 91.81 86 GLU A CA 1
ATOM 665 C C . GLU A 1 86 ? -16.183 1.123 -12.959 1.00 91.81 86 GLU A C 1
ATOM 667 O O . GLU A 1 86 ? -16.177 -0.058 -13.304 1.00 91.81 86 GLU A O 1
ATOM 672 N N . LEU A 1 87 ? -15.444 1.560 -11.935 1.00 91.88 87 LEU A N 1
ATOM 673 C CA . LEU A 1 87 ? -14.598 0.670 -11.138 1.00 91.88 87 LEU A CA 1
ATOM 674 C C . LEU A 1 87 ? -15.454 -0.316 -10.339 1.00 91.88 87 LEU A C 1
ATOM 676 O O . LEU A 1 87 ? -16.302 0.103 -9.547 1.00 91.88 87 LEU A O 1
ATOM 680 N N . VAL A 1 88 ? -15.169 -1.609 -10.485 1.00 94.06 88 VAL A N 1
ATOM 681 C CA . VAL A 1 88 ? -15.782 -2.659 -9.665 1.00 94.06 88 VAL A CA 1
ATOM 682 C C . VAL A 1 88 ? -15.167 -2.623 -8.268 1.00 94.06 88 VAL A C 1
ATOM 684 O O . VAL A 1 88 ? -13.951 -2.465 -8.112 1.00 94.06 88 VAL A O 1
ATOM 687 N N . ARG A 1 89 ? -16.001 -2.764 -7.236 1.00 90.31 89 ARG A N 1
ATOM 688 C CA . ARG A 1 89 ? -15.591 -2.712 -5.828 1.00 90.31 89 ARG A CA 1
ATOM 689 C C . ARG A 1 89 ? -16.048 -3.955 -5.075 1.00 90.31 89 ARG A C 1
ATOM 691 O O . ARG A 1 89 ? -17.082 -4.520 -5.417 1.00 90.31 89 ARG A O 1
ATOM 698 N N . ASP A 1 90 ? -15.266 -4.355 -4.080 1.00 87.38 90 ASP A N 1
ATOM 699 C CA . ASP A 1 90 ? -15.606 -5.434 -3.151 1.00 87.38 90 ASP A CA 1
ATOM 700 C C . ASP A 1 90 ? -16.553 -4.951 -2.034 1.00 87.38 90 ASP A C 1
ATOM 702 O O . ASP A 1 90 ? -16.964 -3.784 -1.995 1.00 87.38 90 ASP A O 1
ATOM 706 N N . ASP A 1 91 ? -16.901 -5.857 -1.117 1.00 85.00 91 ASP A N 1
ATOM 707 C CA . ASP A 1 91 ? -17.827 -5.599 -0.007 1.00 85.00 91 ASP A CA 1
ATOM 708 C C . ASP A 1 91 ? -17.310 -4.537 0.985 1.00 85.00 91 ASP A C 1
ATOM 710 O O . ASP A 1 91 ? -18.098 -3.946 1.724 1.00 85.00 91 ASP A O 1
ATOM 714 N N . HIS A 1 92 ? -16.009 -4.228 0.958 1.00 78.50 92 HIS A N 1
ATOM 715 C CA . HIS A 1 92 ? -15.379 -3.164 1.745 1.00 78.50 92 HIS A CA 1
ATOM 716 C C . HIS A 1 92 ? -15.245 -1.851 0.952 1.00 78.50 92 HIS A C 1
ATOM 718 O O . HIS A 1 92 ? -14.502 -0.952 1.342 1.00 78.50 92 HIS A O 1
ATOM 724 N N . ALA A 1 93 ? -15.952 -1.731 -0.180 1.00 83.56 93 ALA A N 1
ATOM 725 C CA . ALA A 1 93 ? -15.898 -0.605 -1.115 1.00 83.56 93 ALA A CA 1
ATOM 726 C C . ALA A 1 93 ? -14.509 -0.358 -1.738 1.00 83.56 93 ALA A C 1
ATOM 728 O O . ALA A 1 93 ? -14.259 0.694 -2.345 1.00 83.56 93 ALA A O 1
ATOM 729 N N . ASN A 1 94 ? -13.619 -1.341 -1.658 1.00 84.00 94 ASN A N 1
ATOM 730 C CA . ASN A 1 94 ? -12.270 -1.290 -2.191 1.00 84.00 94 ASN A CA 1
ATOM 731 C C . ASN A 1 94 ? -12.266 -1.721 -3.668 1.00 84.00 94 ASN A C 1
ATOM 733 O O . ASN A 1 94 ? -12.984 -2.630 -4.069 1.00 84.00 94 ASN A O 1
ATOM 737 N N . VAL A 1 95 ? -11.487 -1.041 -4.518 1.00 89.81 95 VAL A N 1
ATOM 738 C CA . VAL A 1 95 ? -11.428 -1.328 -5.968 1.00 89.81 95 VAL A CA 1
ATOM 739 C C . VAL A 1 95 ? -10.826 -2.713 -6.226 1.00 89.81 95 VAL A C 1
ATOM 741 O O . VAL A 1 95 ? -9.778 -3.059 -5.688 1.00 89.81 95 VAL A O 1
ATOM 744 N N . THR A 1 96 ? -11.471 -3.500 -7.078 1.00 91.50 96 THR A N 1
ATOM 745 C CA . THR A 1 96 ? -11.023 -4.847 -7.471 1.00 91.50 96 THR A CA 1
ATOM 746 C C . THR A 1 96 ? -10.053 -4.810 -8.657 1.00 91.50 96 THR A C 1
ATOM 748 O O . THR A 1 96 ? -9.986 -3.835 -9.414 1.00 91.50 96 THR A O 1
ATOM 751 N N . GLY A 1 97 ? -9.248 -5.865 -8.796 1.00 93.69 97 GLY A N 1
ATOM 752 C CA . GLY A 1 97 ? -8.111 -5.898 -9.717 1.00 93.69 97 GLY A CA 1
ATOM 753 C C . GLY A 1 97 ? -6.934 -5.025 -9.266 1.00 93.69 97 GLY A C 1
ATOM 754 O O . GLY A 1 97 ? -6.859 -4.567 -8.125 1.00 93.69 97 GLY A O 1
ATOM 755 N N . GLY A 1 98 ? -6.000 -4.784 -10.185 1.00 95.12 98 GLY A N 1
ATOM 756 C CA . GLY A 1 98 ? -4.753 -4.078 -9.890 1.00 95.12 98 GLY A CA 1
ATOM 757 C C . GLY A 1 98 ? -3.771 -4.892 -9.037 1.00 95.12 98 GLY A C 1
ATOM 758 O O . GLY A 1 98 ? -3.942 -6.088 -8.818 1.00 95.12 98 GLY A O 1
ATOM 759 N N . VAL A 1 99 ? -2.706 -4.236 -8.579 1.00 95.75 99 VAL A N 1
ATOM 760 C CA . VAL A 1 99 ? -1.766 -4.792 -7.595 1.00 95.75 99 VAL A CA 1
ATOM 761 C C . VAL A 1 99 ? -2.310 -4.492 -6.202 1.00 95.75 99 VAL A C 1
ATOM 763 O O . VAL A 1 99 ? -2.373 -3.326 -5.811 1.00 95.75 99 VAL A O 1
ATOM 766 N N . ARG A 1 100 ? -2.712 -5.529 -5.464 1.00 93.44 100 ARG A N 1
ATOM 767 C CA . ARG A 1 100 ? -3.269 -5.428 -4.106 1.00 93.44 100 ARG A CA 1
ATOM 768 C C . ARG A 1 100 ? -2.273 -6.001 -3.099 1.00 93.44 100 ARG A C 1
ATOM 770 O O . ARG A 1 100 ? -1.753 -7.091 -3.305 1.00 93.44 100 ARG A O 1
ATOM 777 N N . TYR A 1 101 ? -1.982 -5.256 -2.037 1.00 94.31 101 TYR A N 1
ATOM 778 C CA . TYR A 1 101 ? -1.134 -5.722 -0.934 1.00 94.31 101 TYR A CA 1
ATOM 779 C C . TYR A 1 101 ? -1.991 -6.081 0.278 1.00 94.31 101 TYR A C 1
ATOM 781 O O . TYR A 1 101 ? -3.177 -5.756 0.323 1.00 94.31 101 TYR A O 1
ATOM 789 N N . GLY A 1 102 ? -1.377 -6.686 1.297 1.00 93.88 102 GLY A N 1
ATOM 790 C CA . GLY A 1 102 ? -2.087 -7.180 2.477 1.00 93.88 102 GLY A CA 1
ATOM 791 C C . GLY A 1 102 ? -2.964 -6.137 3.171 1.00 93.88 102 GLY A C 1
ATOM 792 O O . GLY A 1 102 ? -4.056 -6.474 3.595 1.00 93.88 102 GLY A O 1
ATOM 793 N N . LEU A 1 103 ? -2.558 -4.861 3.206 1.00 92.19 103 LEU A N 1
ATOM 794 C CA . LEU A 1 103 ? -3.370 -3.773 3.779 1.00 92.19 103 LEU A CA 1
ATOM 795 C C . LEU A 1 103 ? -4.687 -3.518 3.027 1.00 92.19 103 LEU A C 1
ATOM 797 O O . LEU A 1 103 ? -5.582 -2.873 3.562 1.00 92.19 103 LEU A O 1
ATOM 801 N N . PHE A 1 104 ? -4.795 -3.981 1.785 1.00 90.62 104 PHE A N 1
ATOM 802 C CA . PHE A 1 104 ? -5.974 -3.831 0.941 1.00 90.62 104 PHE A CA 1
ATOM 803 C C . PHE A 1 104 ? -6.812 -5.118 0.882 1.00 90.62 104 PHE A C 1
ATOM 805 O O . PHE A 1 104 ? -8.035 -5.049 0.798 1.00 90.62 104 PHE A O 1
ATOM 812 N N . ASP A 1 105 ? -6.164 -6.285 0.953 1.00 91.56 105 ASP A N 1
ATOM 813 C CA . ASP A 1 105 ? -6.836 -7.594 1.005 1.00 91.56 105 ASP A CA 1
ATOM 814 C C . ASP A 1 105 ? -7.337 -7.954 2.412 1.00 91.56 105 ASP A C 1
ATOM 816 O O . ASP A 1 105 ? -8.346 -8.642 2.552 1.00 91.56 105 ASP A O 1
ATOM 820 N N . TYR A 1 106 ? -6.667 -7.442 3.444 1.00 94.44 106 TYR A N 1
ATOM 821 C CA . TYR A 1 106 ? -7.024 -7.555 4.857 1.00 94.44 106 TYR A CA 1
ATOM 822 C C . TYR A 1 106 ? -7.134 -6.138 5.448 1.00 94.44 106 TYR A C 1
ATOM 824 O O . TYR A 1 106 ? -6.247 -5.688 6.174 1.00 94.44 106 TYR A O 1
ATOM 832 N N . PRO A 1 107 ? -8.171 -5.365 5.083 1.00 92.69 107 PRO A N 1
ATOM 833 C CA . PRO A 1 107 ? -8.237 -3.951 5.423 1.00 92.69 107 PRO A CA 1
ATOM 834 C C . PRO A 1 107 ? -8.431 -3.708 6.927 1.00 92.69 107 PRO A C 1
ATOM 836 O O . PRO A 1 107 ? -9.372 -4.211 7.540 1.00 92.69 107 PRO A O 1
ATOM 839 N N . LEU A 1 108 ? -7.577 -2.851 7.498 1.00 95.00 108 LEU A N 1
ATOM 840 C CA . LEU A 1 108 ? -7.836 -2.125 8.758 1.00 95.00 108 LEU A CA 1
ATOM 841 C C . LEU A 1 108 ? -8.537 -0.785 8.517 1.00 95.00 108 LEU A C 1
ATOM 843 O O . LEU A 1 108 ? -8.994 -0.130 9.451 1.00 95.00 108 LEU A O 1
ATOM 847 N N . ALA A 1 109 ? -8.579 -0.349 7.260 1.00 92.31 109 ALA A N 1
ATOM 848 C CA . ALA A 1 109 ? -9.218 0.879 6.841 1.00 92.31 109 ALA A CA 1
ATOM 849 C C . ALA A 1 109 ? -9.738 0.750 5.411 1.00 92.31 109 ALA A C 1
ATOM 851 O O . ALA A 1 109 ? -9.180 0.023 4.589 1.00 92.31 109 ALA A O 1
ATOM 852 N N . THR A 1 110 ? -10.755 1.541 5.089 1.00 90.75 110 THR A N 1
ATOM 853 C CA . THR A 1 110 ? -11.057 1.883 3.697 1.00 90.75 110 THR A CA 1
ATOM 854 C C . THR A 1 110 ? -10.113 2.999 3.259 1.00 90.75 110 THR A C 1
ATOM 856 O O . THR A 1 110 ? -10.109 4.066 3.876 1.00 90.75 110 THR A O 1
ATOM 859 N N . PHE A 1 111 ? -9.3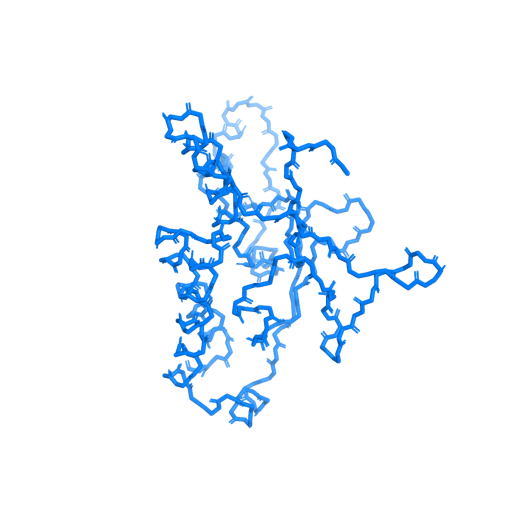30 2.784 2.199 1.00 90.50 111 PHE A N 1
ATOM 860 C CA . PHE A 1 111 ? -8.382 3.774 1.675 1.00 90.50 111 PHE A CA 1
ATOM 861 C C . PHE A 1 111 ? -8.928 4.462 0.423 1.00 90.50 111 PHE A C 1
ATOM 863 O O . PHE A 1 111 ? -9.263 3.823 -0.576 1.00 90.50 111 PHE A O 1
ATOM 870 N N . ILE A 1 112 ? -8.973 5.792 0.445 1.00 88.19 112 ILE A N 1
ATOM 871 C CA . ILE A 1 112 ? -9.451 6.620 -0.663 1.00 88.19 112 ILE A CA 1
ATOM 872 C C . ILE A 1 112 ? -8.264 7.415 -1.209 1.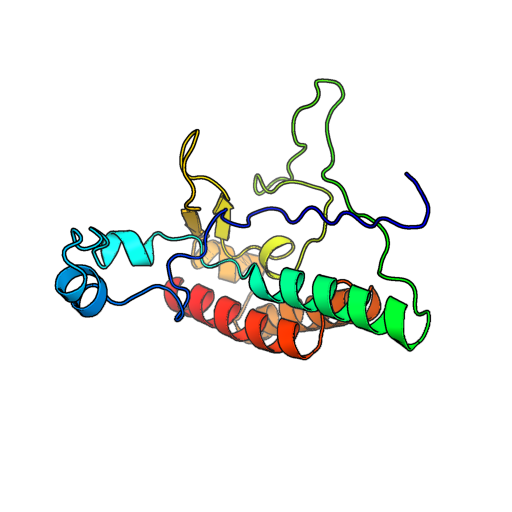00 88.19 112 ILE A C 1
ATOM 874 O O . ILE A 1 112 ? -7.638 8.177 -0.476 1.00 88.19 112 ILE A O 1
ATOM 878 N N . GLY A 1 113 ? -7.959 7.268 -2.501 1.00 87.00 113 GLY A N 1
ATOM 879 C CA . GLY A 1 113 ? -6.815 7.940 -3.138 1.00 87.00 113 GLY A CA 1
ATOM 880 C C . GLY A 1 113 ? -7.006 9.442 -3.404 1.00 87.00 113 GLY A C 1
ATOM 881 O O . GLY A 1 113 ? -6.032 10.173 -3.560 1.00 87.00 113 GLY A O 1
ATOM 882 N N . ALA A 1 114 ? -8.251 9.922 -3.432 1.00 86.81 114 ALA A N 1
ATOM 883 C CA . ALA A 1 114 ? -8.575 11.339 -3.589 1.00 86.81 114 ALA A CA 1
ATOM 884 C C . ALA A 1 114 ? -9.807 11.700 -2.751 1.00 86.81 114 ALA A C 1
ATOM 886 O O . ALA A 1 114 ? -10.901 11.198 -3.004 1.00 86.81 114 ALA A O 1
ATOM 887 N N . SER A 1 115 ? -9.642 12.585 -1.769 1.00 82.50 115 SER A N 1
ATOM 888 C CA . SER A 1 115 ? -10.718 12.996 -0.852 1.00 82.50 115 SER A CA 1
ATOM 889 C C . SER A 1 115 ? -11.838 13.824 -1.508 1.00 82.50 115 SER A C 1
ATOM 891 O O . SER A 1 115 ? -12.935 13.925 -0.966 1.00 82.50 115 SER A O 1
ATOM 893 N N . ALA A 1 116 ? -11.582 14.413 -2.678 1.00 83.62 116 ALA A N 1
ATOM 894 C CA . ALA A 1 116 ? -12.541 15.170 -3.484 1.00 83.62 116 ALA A CA 1
ATOM 895 C C . ALA A 1 116 ? -12.069 15.233 -4.953 1.00 83.62 116 ALA A C 1
ATOM 897 O O . ALA A 1 116 ? -10.885 14.999 -5.216 1.00 83.62 116 ALA A O 1
ATOM 898 N N . PRO A 1 117 ? -12.933 15.585 -5.929 1.00 82.25 117 PRO A N 1
ATOM 899 C CA . PRO A 1 117 ? -12.503 15.803 -7.311 1.00 82.25 117 PRO A CA 1
ATOM 900 C C . PRO A 1 117 ? -11.356 16.821 -7.405 1.00 82.25 117 PRO A C 1
ATOM 902 O O . PRO A 1 117 ? -11.474 17.948 -6.929 1.00 82.25 117 PRO A O 1
ATOM 905 N N . GLY A 1 118 ? -10.237 16.418 -8.013 1.00 81.00 118 GLY A N 1
ATOM 906 C CA . GLY A 1 118 ? -9.026 17.241 -8.120 1.00 81.00 118 GLY A CA 1
ATOM 907 C C . GLY A 1 118 ? -8.161 17.291 -6.854 1.00 81.00 118 GLY A C 1
ATOM 908 O O . GLY A 1 118 ? -7.113 17.934 -6.876 1.00 81.00 118 GLY A O 1
ATOM 909 N N . SER A 1 119 ? -8.560 16.613 -5.771 1.00 83.88 119 SER A N 1
ATOM 910 C CA . SER A 1 119 ? -7.710 16.437 -4.593 1.00 83.88 119 SER A CA 1
ATOM 911 C C . SER A 1 119 ? -6.510 15.564 -4.938 1.00 83.88 119 SER A C 1
ATOM 913 O O . SER A 1 119 ? -6.639 14.528 -5.589 1.00 83.88 119 SER A O 1
ATOM 915 N N . VAL A 1 120 ? -5.342 15.991 -4.470 1.00 85.31 120 VAL A N 1
ATOM 916 C CA . VAL A 1 120 ? -4.091 15.231 -4.566 1.00 85.31 120 VAL A CA 1
ATOM 917 C C . VAL A 1 120 ? -3.819 14.393 -3.312 1.00 85.31 120 VAL A C 1
ATOM 919 O O . VAL A 1 120 ? -2.862 13.622 -3.271 1.00 85.31 120 VAL A O 1
ATOM 922 N N . PHE A 1 121 ? -4.661 14.543 -2.290 1.00 87.25 121 PHE A N 1
ATOM 923 C CA . PHE A 1 121 ? -4.533 13.851 -1.017 1.00 87.25 121 PHE A CA 1
ATOM 924 C C . PHE A 1 121 ? -5.584 12.759 -0.913 1.00 87.25 121 PHE A C 1
ATOM 926 O O . PHE A 1 121 ? -6.748 12.949 -1.282 1.00 87.25 121 PHE A O 1
ATOM 933 N N . GLY A 1 122 ? -5.161 11.629 -0.367 1.00 89.31 122 GLY A N 1
ATOM 934 C CA . GLY A 1 122 ? -6.071 10.579 0.037 1.00 89.31 122 GLY A CA 1
ATOM 935 C C . GLY A 1 122 ? -6.635 10.821 1.433 1.00 89.31 122 GLY A C 1
ATOM 936 O O . GLY A 1 122 ? -6.128 11.640 2.196 1.00 89.31 122 GLY A O 1
ATOM 937 N N . SER A 1 123 ? -7.657 10.048 1.768 1.00 90.75 123 SER A N 1
ATOM 938 C CA . SER A 1 123 ? -8.175 9.910 3.132 1.00 90.75 123 SER A CA 1
ATOM 939 C C . SER A 1 123 ? -8.380 8.433 3.441 1.00 90.75 123 SER A C 1
ATOM 941 O O . SER A 1 123 ? -8.303 7.594 2.540 1.00 90.75 123 SER A O 1
ATOM 943 N N . TYR A 1 124 ? -8.642 8.113 4.698 1.00 92.31 124 TYR A N 1
ATOM 944 C CA . TYR A 1 124 ? -8.952 6.756 5.115 1.00 92.31 124 TYR A CA 1
ATOM 945 C C . TYR A 1 124 ? -10.022 6.769 6.204 1.00 92.31 124 TYR A C 1
ATOM 947 O O . TYR A 1 124 ? -10.306 7.798 6.819 1.00 92.31 124 TYR A O 1
ATOM 955 N N . SER A 1 125 ? -10.654 5.624 6.422 1.00 92.12 125 SER A N 1
ATOM 956 C CA . SER A 1 125 ? -11.581 5.415 7.533 1.00 92.12 125 SER A CA 1
ATOM 957 C C . SER A 1 125 ? -11.301 4.054 8.138 1.00 92.12 125 SER A C 1
ATOM 959 O O . SER A 1 125 ? -11.412 3.046 7.443 1.00 92.12 125 SER A O 1
ATOM 961 N N . LEU A 1 126 ? -10.875 4.051 9.400 1.00 94.50 126 LEU A N 1
ATOM 962 C CA . LEU A 1 126 ? -10.558 2.840 10.151 1.00 94.50 126 LEU A CA 1
ATOM 963 C C . LEU A 1 126 ? -11.817 2.005 10.402 1.00 94.50 126 LEU A C 1
ATOM 965 O O . LEU A 1 126 ? -12.904 2.558 10.590 1.00 94.50 126 LEU A O 1
ATOM 969 N N . ILE A 1 127 ? -11.644 0.685 10.458 1.00 95.25 127 ILE A N 1
ATOM 970 C CA . ILE A 1 127 ? -12.641 -0.215 11.049 1.00 95.25 127 ILE A CA 1
ATOM 971 C C . ILE A 1 127 ? -12.757 0.038 12.559 1.00 95.25 127 ILE A C 1
ATOM 973 O O . ILE A 1 127 ? -11.972 0.783 13.146 1.00 95.25 127 ILE A O 1
ATOM 977 N N . SER A 1 128 ? -13.739 -0.569 13.219 1.00 96.06 128 SER A N 1
ATOM 978 C CA . SER A 1 128 ? -13.802 -0.521 14.687 1.00 96.06 128 SER A CA 1
ATOM 979 C C . SER A 1 128 ? -12.879 -1.564 15.335 1.00 96.06 128 SER A C 1
ATOM 981 O O . SER A 1 128 ? -12.566 -2.587 14.728 1.00 96.06 128 SER A O 1
ATOM 983 N N . GLN A 1 129 ? -12.490 -1.349 16.598 1.00 97.50 129 GLN A N 1
ATOM 984 C CA . GLN A 1 129 ? -11.786 -2.369 17.390 1.00 97.50 129 GLN A CA 1
ATOM 985 C C . GLN A 1 129 ? -12.588 -3.681 17.475 1.00 97.50 129 GLN A C 1
ATOM 987 O O . GLN A 1 129 ? -12.020 -4.759 17.342 1.00 97.50 129 GLN A O 1
ATOM 992 N N . GLU A 1 130 ? -13.910 -3.597 17.645 1.00 97.19 130 GLU A N 1
ATOM 993 C CA . GLU A 1 130 ? -14.786 -4.774 17.680 1.00 97.19 130 GLU A CA 1
ATOM 994 C C . GLU A 1 130 ? -14.745 -5.549 16.352 1.00 97.19 130 GLU A C 1
ATOM 996 O O . GLU A 1 130 ? -14.614 -6.772 16.347 1.00 97.19 130 GLU A O 1
ATOM 1001 N N . GLU A 1 131 ? -14.799 -4.841 15.223 1.00 96.38 131 GLU A N 1
ATOM 1002 C CA . GLU A 1 131 ? -14.691 -5.440 13.890 1.00 96.38 131 GLU A CA 1
ATOM 1003 C C . GLU A 1 131 ? -13.317 -6.086 13.668 1.00 96.38 131 GLU A C 1
ATOM 1005 O O . GLU A 1 131 ? -13.241 -7.188 13.119 1.00 96.38 131 GLU A O 1
ATOM 1010 N N . PHE A 1 132 ? -12.240 -5.458 14.153 1.00 97.81 132 PHE A N 1
ATOM 1011 C CA . PHE A 1 132 ? -10.900 -6.042 14.126 1.00 97.81 132 PHE A CA 1
ATOM 1012 C C . PHE A 1 132 ? -10.843 -7.363 14.904 1.00 97.81 132 PHE A C 1
ATOM 1014 O O . PHE A 1 132 ? -10.409 -8.381 14.363 1.00 97.81 132 PHE A O 1
ATOM 1021 N N . GLU A 1 133 ? -11.296 -7.364 16.158 1.00 97.25 133 GLU A N 1
ATOM 1022 C CA . GLU A 1 133 ? -11.252 -8.541 17.031 1.00 97.25 133 GLU A CA 1
ATOM 1023 C C . GLU A 1 133 ? -12.101 -9.691 16.469 1.00 97.25 133 GLU A C 1
ATOM 1025 O O . GLU A 1 133 ? -11.696 -10.852 16.536 1.00 97.25 133 GLU A O 1
ATOM 1030 N N . GLN A 1 134 ? -13.249 -9.382 15.859 1.00 96.94 134 GLN A N 1
ATOM 1031 C CA . GLN A 1 134 ? -14.113 -10.378 15.219 1.00 96.94 134 GLN A CA 1
ATOM 1032 C C . GLN A 1 134 ? -13.513 -10.954 13.930 1.00 96.94 134 GLN A C 1
ATOM 1034 O O . GLN A 1 134 ? -13.676 -12.146 13.666 1.00 96.94 134 GLN A O 1
ATOM 1039 N N . THR A 1 135 ? -12.835 -10.127 13.131 1.00 96.00 135 THR A N 1
ATOM 1040 C CA . THR A 1 135 ? -12.352 -10.514 11.794 1.00 96.00 135 THR A CA 1
ATOM 1041 C C . THR A 1 135 ? -10.963 -11.144 11.841 1.00 96.00 135 THR A C 1
ATOM 1043 O O . THR A 1 135 ? -10.729 -12.189 11.235 1.00 96.00 135 THR A O 1
ATOM 1046 N N . TYR A 1 136 ? -10.037 -10.521 12.569 1.00 97.62 136 TYR A N 1
ATOM 1047 C CA . TYR A 1 136 ? -8.615 -10.876 12.573 1.00 97.62 136 TYR A CA 1
ATOM 1048 C C . TYR A 1 136 ? -8.141 -11.449 13.913 1.00 97.62 136 TYR A C 1
ATOM 1050 O O . TYR A 1 136 ? -7.080 -12.072 13.983 1.00 97.62 136 TYR A O 1
ATOM 1058 N N . GLY A 1 137 ? -8.917 -11.268 14.984 1.00 97.38 137 GLY A N 1
ATOM 1059 C CA . GLY A 1 137 ? -8.585 -11.760 16.316 1.00 97.38 137 GLY A CA 1
ATOM 1060 C C . GLY A 1 137 ? -7.596 -10.850 17.034 1.00 97.38 137 GLY A C 1
ATOM 1061 O O . GLY A 1 137 ? -7.993 -10.007 17.832 1.00 97.38 137 GLY A O 1
ATOM 1062 N N . CYS A 1 138 ? -6.298 -11.040 16.797 1.00 97.50 138 CYS A N 1
ATOM 1063 C CA . CYS A 1 138 ? -5.244 -10.318 17.513 1.00 97.50 138 CYS A CA 1
ATOM 1064 C C . CYS A 1 138 ? -4.164 -9.766 16.577 1.00 97.50 138 CYS A C 1
ATOM 1066 O O . CYS A 1 138 ? -4.015 -10.209 15.437 1.00 97.50 138 CYS A O 1
ATOM 1068 N N . ARG A 1 139 ? -3.364 -8.821 17.093 1.00 98.25 139 ARG A N 1
ATOM 1069 C CA . ARG A 1 139 ? -2.231 -8.205 16.379 1.00 98.25 139 ARG A CA 1
ATOM 1070 C C . ARG A 1 139 ? -1.318 -9.233 15.713 1.00 98.25 139 ARG A C 1
ATOM 1072 O O . ARG A 1 139 ? -0.988 -9.076 14.545 1.00 98.25 139 ARG A O 1
ATOM 1079 N N . GLU A 1 140 ? -0.922 -10.279 16.437 1.00 98.38 140 GLU A N 1
ATOM 1080 C CA . GLU A 1 140 ? -0.013 -11.310 15.917 1.00 98.38 140 GLU A CA 1
ATOM 1081 C C . GLU A 1 140 ? -0.618 -12.052 14.716 1.00 98.38 140 GLU A C 1
ATOM 1083 O O . GLU A 1 140 ? 0.042 -12.212 13.690 1.00 98.38 140 GLU A O 1
ATOM 1088 N N . ALA A 1 141 ? -1.892 -12.442 14.812 1.00 98.25 141 ALA A N 1
ATOM 1089 C CA . ALA A 1 141 ? -2.595 -13.116 13.725 1.00 98.25 141 ALA A CA 1
ATOM 1090 C C . ALA A 1 141 ? -2.731 -12.213 12.491 1.00 98.25 141 ALA A C 1
ATOM 1092 O O . ALA A 1 141 ? -2.484 -12.660 11.372 1.00 98.25 141 ALA A O 1
ATOM 1093 N N . TYR A 1 142 ? -3.056 -10.934 12.692 1.00 98.50 142 TYR A N 1
ATOM 1094 C CA . TYR A 1 142 ? -3.153 -9.967 11.603 1.00 98.50 142 TYR A CA 1
ATOM 1095 C C . TYR A 1 142 ? -1.802 -9.713 10.919 1.00 98.50 142 TYR A C 1
ATOM 1097 O O . TYR A 1 142 ? -1.710 -9.756 9.694 1.00 98.50 142 TYR A O 1
ATOM 1105 N N . LEU A 1 143 ? -0.732 -9.486 11.687 1.00 98.06 143 LEU A N 1
ATOM 1106 C CA . LEU A 1 143 ? 0.595 -9.243 11.114 1.00 98.06 143 LEU A CA 1
ATOM 1107 C C . LEU A 1 143 ? 1.080 -10.438 10.292 1.00 98.06 143 LEU A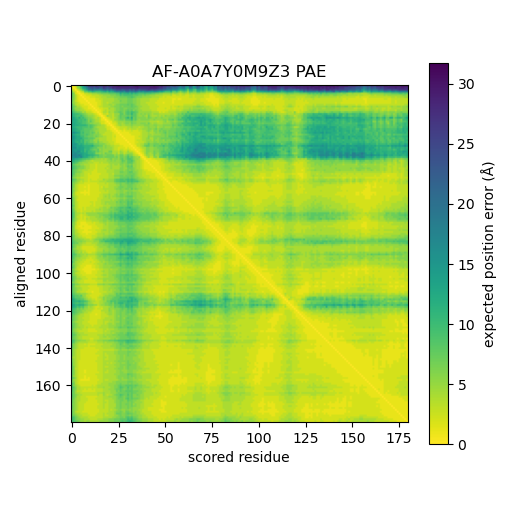 C 1
ATOM 1109 O O . LEU A 1 143 ? 1.666 -10.238 9.231 1.00 98.06 143 LEU A O 1
ATOM 1113 N N . LYS A 1 144 ? 0.741 -11.664 10.706 1.00 98.19 144 LYS A N 1
ATOM 1114 C CA . LYS A 1 144 ? 1.015 -12.858 9.909 1.00 98.19 144 LYS A CA 1
ATOM 1115 C C . LYS A 1 144 ? 0.308 -12.844 8.544 1.00 98.19 144 LYS A C 1
ATOM 1117 O O . LYS A 1 144 ? 0.918 -13.233 7.552 1.00 98.19 144 LYS A O 1
ATOM 1122 N N . LEU A 1 145 ? -0.938 -12.365 8.461 1.00 98.25 145 LEU A N 1
ATOM 1123 C CA . LEU A 1 145 ? -1.640 -12.208 7.175 1.00 98.25 145 LEU A CA 1
ATOM 1124 C C . LEU A 1 145 ? -0.910 -11.222 6.251 1.00 98.25 145 LEU A C 1
ATOM 1126 O O . LEU A 1 145 ? -0.801 -11.462 5.047 1.00 98.25 145 LEU A O 1
ATOM 1130 N N . ILE A 1 146 ? -0.376 -10.133 6.813 1.00 97.88 146 ILE A N 1
ATOM 1131 C CA . ILE A 1 146 ? 0.417 -9.154 6.058 1.00 97.88 146 ILE A CA 1
ATOM 1132 C C . ILE A 1 146 ? 1.739 -9.755 5.580 1.00 97.88 146 ILE A C 1
ATOM 1134 O O . ILE A 1 146 ? 2.107 -9.560 4.425 1.00 97.88 146 ILE A O 1
ATOM 1138 N N . GLU A 1 147 ? 2.439 -10.507 6.425 1.00 97.75 147 GLU A N 1
ATOM 1139 C CA . GLU A 1 147 ? 3.676 -11.197 6.048 1.00 97.75 147 GLU A CA 1
ATOM 1140 C C . GLU A 1 147 ? 3.445 -12.218 4.928 1.00 97.75 147 GLU A C 1
ATOM 1142 O O . GLU A 1 147 ? 4.174 -12.213 3.934 1.00 97.75 147 GLU A O 1
ATOM 1147 N N . ASP A 1 148 ? 2.400 -13.040 5.045 1.00 98.12 148 ASP A N 1
ATOM 1148 C CA . ASP A 1 148 ? 2.050 -14.046 4.040 1.00 98.12 148 ASP A CA 1
ATOM 1149 C C . ASP A 1 148 ? 1.649 -13.376 2.700 1.00 98.12 148 ASP A C 1
ATOM 1151 O O . ASP A 1 148 ? 2.034 -13.837 1.618 1.00 98.12 148 ASP A O 1
ATOM 1155 N N . SER A 1 149 ? 0.944 -12.235 2.752 1.00 97.75 149 SER A N 1
ATOM 1156 C CA . SER A 1 149 ? 0.643 -11.412 1.569 1.00 97.75 149 SER A CA 1
ATOM 1157 C C . SER A 1 149 ? 1.908 -10.821 0.940 1.00 97.75 149 SER A C 1
ATOM 1159 O O . SER A 1 149 ? 2.103 -10.933 -0.271 1.00 97.75 149 SER A O 1
ATOM 1161 N N . ASN A 1 150 ? 2.806 -10.248 1.747 1.00 97.50 150 ASN A N 1
ATOM 1162 C CA . ASN A 1 150 ? 4.066 -9.683 1.269 1.00 97.50 150 ASN A CA 1
ATOM 1163 C C . ASN A 1 150 ? 4.924 -10.743 0.572 1.00 97.50 150 ASN A C 1
ATOM 1165 O O . ASN A 1 150 ? 5.428 -10.487 -0.519 1.00 97.50 150 ASN A O 1
ATOM 1169 N N . ALA A 1 151 ? 5.046 -11.937 1.158 1.00 98.06 151 ALA A N 1
ATOM 1170 C CA . ALA A 1 151 ? 5.785 -13.044 0.556 1.00 98.06 151 ALA A CA 1
ATOM 1171 C C . ALA A 1 151 ? 5.206 -13.429 -0.816 1.00 98.06 151 ALA A C 1
ATOM 1173 O O . ALA A 1 151 ? 5.950 -13.579 -1.784 1.00 98.06 151 ALA A O 1
ATOM 1174 N N . SER A 1 152 ? 3.875 -13.491 -0.918 1.00 97.81 152 SER A N 1
ATOM 1175 C CA . SER A 1 152 ? 3.178 -13.783 -2.177 1.00 97.81 152 SER A CA 1
ATOM 1176 C C . SER A 1 152 ? 3.411 -12.697 -3.237 1.00 97.81 152 SER A C 1
ATOM 1178 O O . SER A 1 152 ? 3.608 -13.002 -4.411 1.00 97.81 152 SER A O 1
ATOM 1180 N N . GLN A 1 153 ? 3.428 -11.420 -2.840 1.00 97.69 153 GLN A N 1
ATOM 1181 C CA . GLN A 1 153 ? 3.676 -10.299 -3.755 1.00 97.69 153 GLN A CA 1
ATOM 1182 C C . GLN A 1 153 ? 5.143 -10.197 -4.192 1.00 97.69 153 GLN A C 1
ATOM 1184 O O . GLN A 1 153 ? 5.412 -9.788 -5.324 1.00 97.69 153 GLN A O 1
ATOM 1189 N N . ILE A 1 154 ? 6.083 -10.604 -3.333 1.00 97.56 154 ILE A N 1
ATOM 1190 C CA . ILE A 1 154 ? 7.500 -10.744 -3.692 1.00 97.56 154 ILE A CA 1
ATOM 1191 C C . ILE A 1 154 ? 7.667 -11.852 -4.732 1.00 97.56 154 ILE A C 1
ATOM 1193 O O . ILE A 1 154 ? 8.258 -11.617 -5.783 1.00 97.56 154 ILE A O 1
ATOM 1197 N N . GLU A 1 155 ? 7.090 -13.033 -4.491 1.00 97.19 155 GLU A N 1
ATOM 1198 C CA . GLU A 1 155 ? 7.135 -14.147 -5.448 1.00 97.19 155 GLU A CA 1
ATOM 1199 C C . GLU A 1 155 ? 6.507 -13.767 -6.799 1.00 97.19 155 GLU A C 1
ATOM 1201 O O . GLU A 1 155 ? 7.026 -14.120 -7.858 1.00 97.19 155 GLU A O 1
ATOM 1206 N N . ALA A 1 156 ? 5.422 -12.989 -6.776 1.00 96.69 156 ALA A N 1
ATOM 1207 C CA . ALA A 1 156 ? 4.761 -12.492 -7.979 1.00 96.69 156 ALA A CA 1
ATOM 1208 C C . ALA A 1 156 ? 5.518 -11.350 -8.694 1.00 96.69 156 ALA A C 1
ATOM 1210 O O . ALA A 1 156 ? 5.151 -10.988 -9.816 1.00 96.69 156 ALA A O 1
ATOM 1211 N N . GLY A 1 157 ? 6.561 -10.782 -8.077 1.00 96.69 157 GLY A N 1
ATOM 1212 C CA . GLY A 1 157 ? 7.375 -9.698 -8.635 1.00 96.69 157 GLY A CA 1
ATOM 1213 C C . GLY A 1 157 ? 6.735 -8.306 -8.560 1.00 96.69 157 GLY A C 1
ATOM 1214 O O . GLY A 1 157 ? 7.115 -7.417 -9.324 1.00 96.69 157 GLY A O 1
ATOM 1215 N N . TYR A 1 158 ? 5.756 -8.109 -7.675 1.00 97.56 158 TYR A N 1
ATOM 1216 C CA . TYR A 1 158 ? 5.104 -6.815 -7.437 1.00 97.56 158 TYR A CA 1
ATOM 1217 C C . TYR A 1 158 ? 5.616 -6.101 -6.183 1.00 97.56 158 TYR A C 1
ATOM 1219 O O . TYR A 1 158 ? 5.321 -4.925 -5.986 1.00 97.56 158 TYR A O 1
ATOM 1227 N N . LEU A 1 159 ? 6.396 -6.787 -5.349 1.00 97.31 159 LEU A N 1
ATOM 1228 C CA . LEU A 1 159 ? 6.995 -6.245 -4.137 1.00 97.31 159 LEU A CA 1
ATOM 1229 C C . LEU A 1 159 ? 8.456 -6.691 -4.033 1.00 97.31 159 LEU A C 1
ATOM 1231 O O . LEU A 1 159 ? 8.835 -7.738 -4.545 1.00 97.31 159 LEU A O 1
ATOM 1235 N N . THR A 1 160 ? 9.274 -5.896 -3.358 1.00 96.62 160 THR A N 1
ATOM 1236 C CA . THR A 1 160 ? 10.671 -6.222 -3.042 1.00 96.62 160 THR A CA 1
ATOM 1237 C C . THR A 1 160 ? 10.809 -6.425 -1.538 1.00 96.62 160 THR A C 1
ATOM 1239 O O . THR A 1 160 ? 9.968 -5.951 -0.770 1.00 96.62 160 THR A O 1
ATOM 1242 N N . ASP A 1 161 ? 11.891 -7.057 -1.081 1.00 95.25 161 ASP A N 1
ATOM 1243 C CA . ASP A 1 161 ? 12.154 -7.207 0.360 1.00 95.25 161 ASP A CA 1
ATOM 1244 C C . ASP A 1 161 ? 12.205 -5.845 1.078 1.00 95.25 161 ASP A C 1
ATOM 1246 O O . ASP A 1 161 ? 11.678 -5.677 2.181 1.00 95.25 161 ASP A O 1
ATOM 1250 N N . SER A 1 162 ? 12.796 -4.836 0.426 1.00 93.50 162 SER A N 1
ATOM 1251 C CA . SER A 1 162 ? 12.873 -3.466 0.946 1.00 93.50 162 SER A CA 1
ATOM 1252 C C . SER A 1 162 ? 11.502 -2.786 1.011 1.00 93.50 162 SER A C 1
ATOM 1254 O O . SER A 1 162 ? 11.239 -2.034 1.950 1.00 93.50 162 SER A O 1
ATOM 1256 N N . GLY A 1 163 ? 10.615 -3.071 0.054 1.00 93.06 163 GLY A N 1
ATOM 1257 C CA . GLY A 1 163 ? 9.225 -2.624 0.068 1.00 93.06 163 GLY A CA 1
ATOM 1258 C C . GLY A 1 163 ? 8.395 -3.316 1.153 1.00 93.06 163 GLY A C 1
ATOM 1259 O O . GLY A 1 163 ? 7.660 -2.654 1.884 1.00 93.06 163 GLY A O 1
ATOM 1260 N N . ALA A 1 164 ? 8.552 -4.631 1.325 1.00 93.44 164 ALA A N 1
ATOM 1261 C CA . ALA A 1 164 ? 7.867 -5.398 2.367 1.00 93.44 164 ALA A CA 1
ATOM 1262 C C . ALA A 1 164 ? 8.219 -4.905 3.780 1.00 93.44 164 ALA A C 1
ATOM 1264 O O . ALA A 1 164 ? 7.340 -4.799 4.639 1.00 93.44 164 ALA A O 1
ATOM 1265 N N . ALA A 1 165 ? 9.475 -4.504 4.003 1.00 92.00 165 ALA A N 1
ATOM 1266 C CA . ALA A 1 165 ? 9.918 -3.909 5.264 1.00 92.00 165 ALA A CA 1
ATOM 1267 C C . ALA A 1 165 ? 9.204 -2.585 5.616 1.00 92.00 165 ALA A C 1
ATOM 1269 O O . ALA A 1 165 ? 9.212 -2.191 6.781 1.00 92.00 165 ALA A O 1
ATOM 1270 N N . GLN A 1 166 ? 8.573 -1.909 4.648 1.00 90.69 166 GLN A N 1
ATOM 1271 C CA . GLN A 1 166 ? 7.796 -0.680 4.870 1.00 90.69 166 GLN A CA 1
ATOM 1272 C C . GLN A 1 166 ? 6.314 -0.953 5.164 1.00 90.69 166 GLN A C 1
ATOM 1274 O O . GLN A 1 166 ? 5.673 -0.163 5.853 1.00 90.69 166 GLN A O 1
ATOM 1279 N N . MET A 1 167 ? 5.773 -2.087 4.706 1.00 92.38 167 MET A N 1
ATOM 1280 C CA . MET A 1 167 ? 4.366 -2.456 4.921 1.00 92.38 167 MET A CA 1
ATOM 1281 C C . MET A 1 167 ? 4.051 -2.743 6.395 1.00 92.38 167 MET A C 1
ATOM 1283 O O . MET A 1 167 ? 3.016 -2.321 6.909 1.00 92.38 167 MET A O 1
ATOM 1287 N N . ILE A 1 168 ? 4.951 -3.447 7.090 1.00 93.88 168 ILE A N 1
ATOM 1288 C CA . ILE A 1 168 ? 4.753 -3.862 8.488 1.00 93.88 168 ILE A CA 1
ATOM 1289 C C . ILE A 1 168 ? 4.694 -2.667 9.459 1.00 93.88 168 ILE A C 1
ATOM 1291 O O . ILE A 1 168 ? 3.813 -2.657 10.322 1.00 93.88 168 ILE A O 1
ATOM 1295 N N . PRO A 1 169 ? 5.559 -1.640 9.354 1.00 94.56 169 PRO A N 1
ATOM 1296 C CA . PRO A 1 169 ? 5.408 -0.412 10.133 1.00 94.56 169 PRO A CA 1
ATOM 1297 C C . PRO A 1 169 ? 4.055 0.278 9.942 1.00 94.56 169 PRO A C 1
ATOM 1299 O O . PRO A 1 169 ? 3.440 0.652 10.935 1.00 94.56 169 PRO A O 1
ATOM 1302 N N . VAL A 1 170 ? 3.555 0.390 8.704 1.00 93.81 170 VAL A N 1
ATOM 1303 C CA . VAL A 1 170 ? 2.239 1.003 8.446 1.00 93.81 170 VAL A CA 1
ATOM 1304 C C . VAL A 1 170 ? 1.112 0.173 9.059 1.00 93.81 170 VAL A C 1
ATOM 1306 O O . VAL A 1 170 ? 0.211 0.721 9.688 1.00 93.81 170 VAL A O 1
ATOM 1309 N N . ALA A 1 171 ? 1.175 -1.154 8.929 1.00 96.38 171 ALA A N 1
ATOM 1310 C CA . ALA A 1 171 ? 0.225 -2.047 9.581 1.00 96.38 171 ALA A CA 1
ATOM 1311 C C . ALA A 1 171 ? 0.204 -1.844 11.106 1.00 96.38 171 ALA A C 1
ATOM 1313 O O . ALA A 1 171 ? -0.870 -1.742 11.690 1.00 96.38 171 ALA A O 1
ATOM 1314 N N . ASN A 1 172 ? 1.373 -1.739 11.746 1.00 97.25 172 ASN A N 1
ATOM 1315 C CA . ASN A 1 172 ? 1.458 -1.482 13.185 1.00 97.25 172 ASN A CA 1
ATOM 1316 C C . ASN A 1 172 ? 0.902 -0.109 13.572 1.00 97.25 172 ASN A C 1
ATOM 1318 O O . ASN A 1 172 ? 0.150 -0.036 14.535 1.00 97.25 172 ASN A O 1
ATOM 1322 N N . ASP A 1 173 ? 1.215 0.945 12.818 1.00 95.12 173 ASP A N 1
ATOM 1323 C CA . ASP A 1 173 ? 0.683 2.289 13.070 1.00 95.12 173 ASP A CA 1
ATOM 1324 C C . ASP A 1 173 ? -0.855 2.312 13.013 1.00 95.12 173 ASP A C 1
ATOM 1326 O O . ASP A 1 173 ? -1.511 2.871 13.889 1.00 95.12 173 ASP A O 1
ATOM 1330 N N . LEU A 1 174 ? -1.458 1.629 12.035 1.00 95.75 174 LEU A N 1
ATOM 1331 C CA . LEU A 1 174 ? -2.916 1.505 11.940 1.00 95.75 174 LEU A CA 1
ATOM 1332 C C . LEU A 1 174 ? -3.522 0.719 13.113 1.00 95.75 174 LEU A C 1
ATOM 1334 O O . LEU A 1 174 ? -4.572 1.106 13.623 1.00 95.75 174 LEU A O 1
ATOM 1338 N N . LEU A 1 175 ? -2.867 -0.355 13.561 1.00 97.81 175 LEU A N 1
ATOM 1339 C CA . LEU A 1 175 ? -3.291 -1.110 14.746 1.00 97.81 175 LEU A CA 1
ATOM 1340 C C . LEU A 1 175 ? -3.198 -0.266 16.024 1.00 97.81 175 LEU A C 1
ATOM 1342 O O . LEU A 1 175 ? -4.118 -0.295 16.838 1.00 97.81 175 LEU A O 1
ATOM 1346 N N . ASP A 1 176 ? -2.134 0.525 16.175 1.00 97.25 176 ASP A N 1
ATOM 1347 C CA . ASP A 1 176 ? -1.964 1.440 17.307 1.00 97.25 176 ASP A CA 1
ATOM 1348 C C . ASP A 1 176 ? -3.091 2.490 17.325 1.00 97.25 176 ASP A C 1
ATOM 1350 O O . ASP A 1 176 ? -3.684 2.750 18.374 1.00 97.25 176 ASP A O 1
ATOM 1354 N N . ARG A 1 177 ? -3.456 3.046 16.158 1.00 94.38 177 ARG A N 1
ATOM 1355 C CA . ARG A 1 177 ? -4.590 3.982 16.010 1.00 94.38 177 ARG A CA 1
ATOM 1356 C C . ARG A 1 177 ? -5.944 3.343 16.338 1.00 94.38 177 ARG A C 1
ATOM 1358 O O . ARG A 1 177 ? -6.843 4.046 16.793 1.00 94.38 177 ARG A O 1
ATOM 1365 N N . LEU A 1 178 ? -6.090 2.035 16.121 1.00 95.44 178 LEU A N 1
ATOM 1366 C CA . LEU A 1 178 ? -7.270 1.252 16.510 1.00 95.44 178 LEU A CA 1
ATOM 1367 C C . LEU A 1 178 ? -7.309 0.919 18.011 1.00 95.44 178 LEU A C 1
ATOM 1369 O O . LEU A 1 178 ? -8.357 0.508 18.505 1.00 95.44 178 LEU A O 1
ATOM 1373 N N . GLY A 1 179 ? -6.199 1.094 18.735 1.00 95.44 179 GLY A N 1
ATOM 1374 C CA . GLY A 1 179 ? -6.074 0.719 20.146 1.00 95.44 179 GLY A CA 1
ATOM 1375 C C . GLY A 1 179 ? -5.806 -0.771 20.387 1.00 95.44 179 GLY A C 1
ATOM 1376 O O . GLY A 1 179 ? -6.090 -1.259 21.483 1.00 95.44 179 GLY A O 1
ATOM 1377 N N . ILE A 1 180 ? -5.287 -1.483 19.380 1.00 95.62 180 ILE A N 1
ATOM 1378 C CA . ILE A 1 180 ? -4.926 -2.914 19.436 1.00 95.62 180 ILE A CA 1
ATOM 1379 C C . ILE A 1 180 ? -3.523 -3.121 20.004 1.00 95.62 180 ILE A C 1
ATOM 1381 O O . ILE A 1 180 ? -2.656 -2.257 19.765 1.00 95.62 180 ILE A O 1
#

Mean predicted aligned error: 4.84 Å

Foldseek 3Di:
DPQPDAAFDEWLAFLDDCVDPPNDDQVVCVVVVHHGDPQDPVNVVFFFLPDPPQQVVLVVVQVVCCVPPVDHAFHHKDWDADPVRHFDADPLRIGDIGDYALCRVVPQWDGARAPDVVRRTIGIGGDALVCCCVPQNDPVSSLVSRVVRQVVCVVSSSGDPVSSVVSSVSSVVSVVVNVD

Solvent-accessible surface area (backbone atoms only — not comparable to full-atom values): 10354 Å² total; per-residue (Å²): 130,65,98,88,67,71,49,76,36,61,65,45,38,44,76,46,78,81,83,42,87,86,55,78,53,50,71,58,34,41,73,74,76,43,80,57,77,93,68,54,69,70,58,56,72,48,43,44,73,59,79,54,61,30,46,55,49,24,56,51,50,31,54,50,41,30,72,75,73,63,46,78,56,41,78,63,29,53,60,39,59,47,97,88,70,46,79,37,56,50,99,73,71,45,62,36,57,28,57,74,52,29,66,68,78,58,56,63,42,44,54,35,26,46,73,46,95,90,44,48,41,18,25,59,46,70,60,52,55,67,56,44,41,73,74,50,56,46,71,70,58,43,52,49,52,36,51,57,36,41,53,53,33,35,76,60,47,58,33,36,75,76,28,47,68,52,51,56,58,48,53,48,52,55,36,51,75,52,71,103

Secondary structure (DSSP, 8-state):
--TT---B--TT--S--SS-TTSPPHHHHHHTT-PPP---HHHHHTB-----HHHHHHHHHHHHHHHHH-PPPPPPB-B-B-TTSPBPB-TTSPBPBS---HHHHS-SEEEES-SSTT----EEEEPPHHHHHHHT-SHHHHHHHHHHHHHHHHHTTS--HHHHHHHHHHHHHHHHHHT-

Sequence (180 aa):
MAENRRHWQVPGTPHTDVSSPVTPANEEVYRSGRLPRLMDQEFIDALNPYPLEPTIIAATESLVDRAKDGEPAAPSQSFEMNDDGELVRDDHANVTGGVRYGLFDYPLATFIGASAP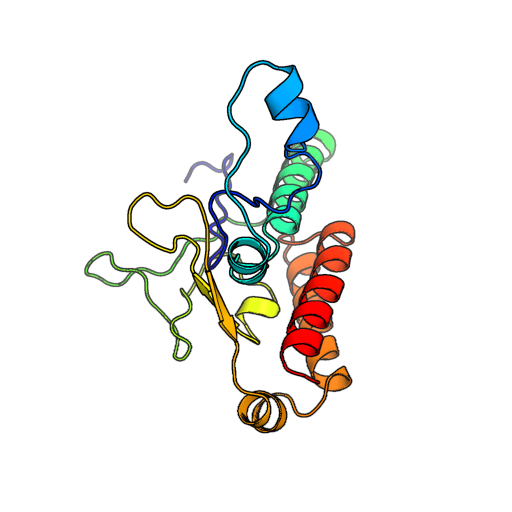GSVFGSYSLISQEEFEQTYGCREAYLKLIEDSNASQIEAGYLTDSGAAQMIPVANDLLDRLGI

pLDDT: mean 90.72, std 7.61, range [49.31, 98.5]

Nearest PDB structures (foldseek):
  6ivm-assembly1_E  TM=5.141E-01  e=1.847E+00  Klebsiella pneumoniae
  2gsc-assembly1_D  TM=5.041E-01  e=4.694E+00  Xanthomonas campestris pv. campestris
  8fbp-assembly1_M  TM=6.296E-01  e=6.817E+00  Pseudomonas aeruginosa PAO1
  6gkf-assembly2_D  TM=4.441E-01  e=4.694E+00  Homo sapiens